Protein AF-A0A183F3X7-F1 (afdb_monomer_lite)

Foldseek 3Di:
DKDWAADDPVAHTWIFDPPPDDPDHDPVGIPDGDVAEDAEKWKWKAQLPPRHTPDTDHDNLVVNCPVVLQCLQWPFDPVCVDDPPVPDDGDTDGDPQRIKMKMKHDAWHLVRQDPSSLVSVVQQQAPCSVVRDTQWIKIWIGGGNDPHHTDIDIHHHDDDLQDKDWDWDQDPDQVAFTWIDINNRTQDDVVHPPGDAAKKKWWADRNPSDTPDIDDDNQAPDDCVVVVVVVVPRDPPTDMDMHHYDDRHDD

Sequence (251 aa):
LFRIHAETSTSPPFACLNDLRGPYCSTLNRVFDGQHIKKGVNLVSLNGTTGDVESTASFDVTASDGDLINWLRFVLCSSMGWLPHEQRSLVFRSLPSSSIIMGVSFGDVAERVSADARAALSSFGAVRIADWRGSSSYAILGQHGLQEHAHELRLKRHCALDEISMYFFTGEHKDDWPRLCVGGRMVFDKGLNGAGRGLNLASIEPKTGRVSAVAHFDTYQDESTALEEWLENVPLGDVMAVVSFDEASNM

Structure (mmCIF, N/CA/C/O backbone):
data_AF-A0A183F3X7-F1
#
_entry.id   AF-A0A183F3X7-F1
#
loop_
_atom_site.group_PDB
_atom_site.id
_atom_site.type_symbol
_atom_site.label_atom_id
_atom_site.label_alt_id
_atom_site.label_comp_id
_atom_site.label_asym_id
_atom_site.label_entity_id
_atom_site.label_seq_id
_atom_site.pdbx_PDB_ins_code
_atom_site.Cartn_x
_atom_site.Cartn_y
_atom_site.Cartn_z
_atom_site.occupancy
_atom_site.B_iso_or_equiv
_atom_site.auth_seq_id
_atom_site.auth_comp_id
_atom_site.auth_asym_id
_atom_site.auth_atom_id
_atom_site.pdbx_PDB_model_num
ATOM 1 N N . LEU A 1 1 ? -5.515 18.787 8.845 1.00 56.38 1 LEU A N 1
ATOM 2 C CA . LEU A 1 1 ? -4.715 17.853 8.004 1.00 56.38 1 LEU A CA 1
ATOM 3 C C . LEU A 1 1 ? -4.283 16.692 8.887 1.00 56.38 1 LEU A C 1
ATOM 5 O O . LEU A 1 1 ? -3.846 16.953 10.000 1.00 56.38 1 LEU A O 1
ATOM 9 N N . PHE A 1 2 ? -4.416 15.450 8.428 1.00 65.06 2 PHE A N 1
ATOM 10 C CA . PHE A 1 2 ? -4.118 14.259 9.227 1.00 65.06 2 PHE A CA 1
ATOM 11 C C . PHE A 1 2 ? -3.023 13.436 8.546 1.00 65.06 2 PHE A C 1
ATOM 13 O O . PHE A 1 2 ? -3.014 13.332 7.319 1.00 65.06 2 PHE A O 1
ATOM 20 N N . ARG A 1 3 ? -2.115 12.842 9.325 1.00 68.00 3 ARG A N 1
ATOM 21 C CA . ARG A 1 3 ? -1.145 11.854 8.829 1.00 68.00 3 ARG A CA 1
ATOM 22 C C . ARG A 1 3 ? -1.254 10.602 9.683 1.00 68.00 3 ARG A C 1
ATOM 24 O O . ARG A 1 3 ? -1.094 10.684 10.896 1.00 68.00 3 ARG A O 1
ATOM 31 N N . ILE A 1 4 ? -1.501 9.466 9.042 1.00 69.88 4 ILE A N 1
ATOM 32 C CA . ILE A 1 4 ? -1.538 8.154 9.687 1.00 69.88 4 ILE A CA 1
ATOM 33 C C . ILE A 1 4 ? -0.399 7.324 9.107 1.00 69.88 4 ILE A C 1
ATOM 35 O O . ILE A 1 4 ? -0.230 7.265 7.890 1.00 69.88 4 ILE A O 1
ATOM 39 N N . HIS A 1 5 ? 0.380 6.703 9.982 1.00 67.44 5 HIS A N 1
ATOM 40 C CA . HIS A 1 5 ? 1.477 5.810 9.640 1.00 67.44 5 HIS A CA 1
ATOM 41 C C . HIS A 1 5 ? 1.238 4.474 10.332 1.00 67.44 5 HIS A C 1
ATOM 43 O O . HIS A 1 5 ? 1.214 4.396 11.560 1.00 67.44 5 HIS A O 1
ATOM 49 N N . ALA A 1 6 ? 1.022 3.424 9.548 1.00 70.44 6 ALA A N 1
ATOM 50 C CA . ALA A 1 6 ? 0.930 2.072 10.081 1.00 70.44 6 ALA A CA 1
ATOM 51 C C . ALA A 1 6 ? 2.332 1.511 10.386 1.00 70.44 6 ALA A C 1
ATOM 53 O O . ALA A 1 6 ? 3.345 2.063 9.960 1.00 70.44 6 ALA A O 1
ATOM 54 N N . GLU A 1 7 ? 2.386 0.428 11.160 1.00 65.94 7 GLU A N 1
ATOM 55 C CA . GLU A 1 7 ? 3.640 -0.202 11.576 1.00 65.94 7 GLU A CA 1
ATOM 56 C C . GLU A 1 7 ? 4.525 -0.573 10.378 1.00 65.94 7 GLU A C 1
ATOM 58 O O . GLU A 1 7 ? 4.035 -1.076 9.361 1.00 65.94 7 GLU A O 1
ATOM 63 N N . THR A 1 8 ? 5.837 -0.390 10.551 1.00 62.41 8 THR A N 1
ATOM 64 C CA . THR A 1 8 ? 6.879 -0.935 9.672 1.00 62.41 8 THR A CA 1
ATOM 65 C C . THR A 1 8 ? 7.878 -1.764 10.484 1.00 62.41 8 THR A C 1
ATOM 67 O O . THR A 1 8 ? 7.882 -1.721 11.714 1.00 62.41 8 THR A O 1
ATOM 70 N N . SER A 1 9 ? 8.789 -2.467 9.806 1.00 53.50 9 SER A N 1
ATOM 71 C CA . SER A 1 9 ? 9.873 -3.221 10.456 1.00 53.50 9 SER A CA 1
ATOM 72 C C . SER A 1 9 ? 10.826 -2.359 11.293 1.00 53.50 9 SER A C 1
ATOM 74 O O . SER A 1 9 ? 11.529 -2.887 12.153 1.00 53.50 9 SER A O 1
ATOM 76 N N . THR A 1 10 ? 10.870 -1.047 11.055 1.00 55.78 10 THR A N 1
ATOM 77 C CA . THR A 1 10 ? 11.808 -0.120 11.705 1.00 55.78 10 THR A CA 1
ATOM 78 C C . THR A 1 10 ? 11.117 0.963 12.531 1.00 55.78 10 THR A C 1
ATOM 80 O O . THR A 1 10 ? 11.797 1.745 13.197 1.00 55.78 10 THR A O 1
ATOM 83 N N . SER A 1 11 ? 9.780 1.024 12.527 1.00 61.56 11 SER A N 1
ATOM 84 C CA . SER A 1 11 ? 9.027 2.052 13.247 1.00 61.56 11 SER A CA 1
ATOM 85 C C . SER A 1 11 ? 7.672 1.544 13.757 1.00 61.56 11 SER A C 1
ATOM 87 O O . SER A 1 11 ? 6.896 1.013 12.953 1.00 61.56 11 SER A O 1
ATOM 89 N N . PRO A 1 12 ? 7.307 1.811 15.026 1.00 65.69 12 PRO A N 1
ATOM 90 C CA . PRO A 1 12 ? 5.941 1.592 15.487 1.00 65.69 12 PRO A CA 1
ATOM 91 C C . PRO A 1 12 ? 4.966 2.508 14.726 1.00 65.69 12 PRO A C 1
ATOM 93 O O . PRO A 1 12 ? 5.385 3.534 14.170 1.00 65.69 12 PRO A O 1
ATOM 96 N N . PRO A 1 13 ? 3.668 2.168 14.693 1.00 70.88 13 PRO A N 1
ATOM 97 C CA . PRO A 1 13 ? 2.681 3.025 14.059 1.00 70.88 13 PRO A CA 1
ATOM 98 C C . PRO A 1 13 ? 2.557 4.365 14.803 1.00 70.88 13 PRO A C 1
ATOM 100 O O . PRO A 1 13 ? 2.910 4.479 15.975 1.00 70.88 13 PRO A O 1
ATOM 103 N N . PHE A 1 14 ? 2.068 5.400 14.127 1.00 71.06 14 PHE A N 1
ATOM 104 C CA . PHE A 1 14 ? 1.763 6.694 14.741 1.00 71.06 14 PHE A CA 1
ATOM 105 C C . PHE A 1 14 ? 0.687 7.429 13.944 1.00 71.06 14 PHE A C 1
ATOM 107 O O . PHE A 1 14 ? 0.492 7.173 12.755 1.00 71.06 14 PHE A O 1
ATOM 114 N N . ALA A 1 15 ? 0.017 8.389 14.572 1.00 68.12 15 ALA A N 1
ATOM 115 C CA . ALA A 1 15 ? -0.809 9.335 13.838 1.00 68.12 15 ALA A CA 1
ATOM 116 C C . ALA A 1 15 ? -0.748 10.733 14.424 1.00 68.12 15 ALA A C 1
ATOM 118 O O . ALA A 1 15 ? -0.422 10.927 15.598 1.00 68.12 15 ALA A O 1
ATOM 119 N N . CYS A 1 16 ? -1.021 11.703 13.558 1.00 69.44 16 CYS A N 1
ATOM 120 C CA . CYS A 1 16 ? -0.769 13.106 13.818 1.00 69.44 16 CYS A CA 1
ATOM 121 C C . CYS A 1 16 ? -1.905 13.975 13.314 1.00 69.44 16 CYS A C 1
ATOM 123 O O . CYS A 1 16 ? -2.432 13.768 12.214 1.00 69.44 16 CYS A O 1
ATOM 125 N N . LEU A 1 17 ? -2.231 14.977 14.124 1.00 66.38 17 LEU A N 1
ATOM 126 C CA . LEU A 1 17 ? -3.295 15.932 13.871 1.00 66.38 17 LEU A CA 1
ATOM 127 C C . LEU A 1 17 ? -2.698 17.317 13.616 1.00 66.38 17 LEU A C 1
ATOM 129 O O . LEU A 1 17 ? -1.898 17.815 14.400 1.00 66.38 17 LEU A O 1
ATOM 133 N N . ASN A 1 18 ? -3.111 17.943 12.515 1.00 63.09 18 ASN A N 1
ATOM 134 C CA . ASN A 1 18 ? -2.754 19.312 12.127 1.00 63.09 18 ASN A CA 1
ATOM 135 C C . ASN A 1 18 ? -1.249 19.583 11.996 1.00 63.09 18 ASN A C 1
ATOM 137 O O . ASN A 1 18 ? -0.799 20.724 12.111 1.00 63.09 18 ASN A O 1
ATOM 141 N N . ASP A 1 19 ? -0.475 18.548 11.671 1.00 60.97 19 ASP A N 1
ATOM 142 C CA . ASP A 1 19 ? 0.958 18.691 11.469 1.00 60.97 19 ASP A CA 1
ATOM 143 C C . ASP A 1 19 ? 1.290 19.100 10.027 1.00 60.97 19 ASP A C 1
ATOM 145 O O . ASP A 1 19 ? 1.390 18.273 9.120 1.00 60.97 19 ASP A O 1
ATOM 149 N N . LEU A 1 20 ? 1.406 20.412 9.811 1.00 46.78 20 LEU A N 1
ATOM 150 C CA . LEU A 1 20 ? 1.731 21.026 8.517 1.00 46.78 20 LEU A CA 1
ATOM 151 C C . LEU A 1 20 ? 3.240 21.262 8.316 1.00 46.78 20 LEU A C 1
ATOM 153 O O . LEU A 1 20 ? 3.638 21.822 7.295 1.00 46.78 20 LEU A O 1
ATOM 157 N N . ARG A 1 21 ? 4.104 20.871 9.267 1.00 36.88 21 ARG A N 1
ATOM 158 C CA . ARG A 1 21 ? 5.544 21.178 9.219 1.00 36.88 21 ARG A CA 1
ATOM 159 C C . ARG A 1 21 ? 6.390 19.960 8.824 1.00 36.88 21 ARG A C 1
ATOM 161 O O . ARG A 1 21 ? 6.948 19.272 9.664 1.00 36.88 21 ARG A O 1
ATOM 168 N N . GLY A 1 22 ? 6.565 19.769 7.514 1.00 44.06 22 GLY A N 1
ATOM 169 C CA . GLY A 1 22 ? 7.600 18.897 6.939 1.00 44.06 22 GLY A CA 1
ATOM 170 C C . GLY A 1 22 ? 7.247 17.399 6.803 1.00 44.06 22 GLY A C 1
ATOM 171 O O . GLY A 1 22 ? 6.125 16.961 7.083 1.00 44.06 22 GLY A O 1
ATOM 172 N N . PRO A 1 23 ? 8.196 16.571 6.323 1.00 46.12 23 PRO A N 1
ATOM 173 C CA . PRO A 1 23 ? 7.974 15.140 6.078 1.00 46.12 23 PRO A CA 1
ATOM 174 C C . PRO A 1 23 ? 7.900 14.296 7.362 1.00 46.12 23 PRO A C 1
ATOM 176 O O . PRO A 1 23 ? 7.537 13.126 7.302 1.00 46.12 23 PRO A O 1
ATOM 179 N N . TYR A 1 24 ? 8.168 14.884 8.532 1.00 49.69 24 TYR A N 1
ATOM 180 C CA . TYR A 1 24 ? 8.197 14.191 9.820 1.00 49.69 24 TYR A CA 1
ATOM 181 C C . TYR A 1 24 ? 7.096 14.699 10.734 1.00 49.69 24 TYR A C 1
ATOM 183 O O . TYR A 1 24 ? 6.846 15.897 10.785 1.00 49.69 24 TYR A O 1
ATOM 191 N N . CYS A 1 25 ? 6.446 13.782 11.448 1.00 47.38 25 CYS A N 1
ATOM 192 C CA . CYS A 1 25 ? 5.493 14.184 12.465 1.00 47.38 25 CYS A CA 1
ATOM 193 C C . CYS A 1 25 ? 6.212 14.628 13.746 1.00 47.38 25 CYS A C 1
ATOM 195 O O . CYS A 1 25 ? 6.923 13.822 14.364 1.00 47.38 25 CYS A O 1
ATOM 197 N N . SER A 1 26 ? 6.006 15.884 14.142 1.00 53.56 26 SER A N 1
ATOM 198 C CA . SER A 1 26 ? 6.480 16.445 15.404 1.00 53.56 26 SER A CA 1
ATOM 199 C C . SER A 1 26 ? 5.888 15.670 16.572 1.00 53.56 26 SER A C 1
ATOM 201 O O . SER A 1 26 ? 4.680 15.454 16.636 1.00 53.56 26 SER A O 1
ATOM 203 N N . THR A 1 27 ? 6.725 15.287 17.535 1.00 57.03 27 THR A N 1
ATOM 204 C CA . THR A 1 27 ? 6.305 14.577 18.753 1.00 57.03 27 THR A CA 1
ATOM 205 C C . THR A 1 27 ? 5.227 15.340 19.532 1.00 57.03 27 THR A C 1
ATOM 207 O O . THR A 1 27 ? 4.407 14.722 20.194 1.00 57.03 27 THR A O 1
ATOM 210 N N . LEU A 1 28 ? 5.173 16.671 19.392 1.00 54.16 28 LEU A N 1
ATOM 211 C CA . LEU A 1 28 ? 4.159 17.535 20.012 1.00 54.16 28 LEU A CA 1
ATOM 212 C C . LEU A 1 28 ? 2.756 17.396 19.395 1.00 54.16 28 LEU A C 1
ATOM 214 O O . LEU A 1 28 ? 1.780 17.746 20.047 1.00 54.16 28 LEU A O 1
ATOM 218 N N . ASN A 1 29 ? 2.655 16.898 18.159 1.00 55.75 29 ASN A N 1
ATOM 219 C CA . ASN A 1 29 ? 1.398 16.746 17.415 1.00 55.75 29 ASN A CA 1
ATOM 220 C C . ASN A 1 29 ? 0.996 15.270 17.242 1.00 55.75 29 ASN A C 1
ATOM 222 O O . ASN A 1 29 ? 0.086 14.957 16.466 1.00 55.75 29 ASN A O 1
ATOM 226 N N . ARG A 1 30 ? 1.696 14.354 17.926 1.00 66.56 30 ARG A N 1
ATOM 227 C CA . ARG A 1 30 ? 1.379 12.926 17.908 1.00 66.56 30 ARG A CA 1
ATOM 228 C C . ARG A 1 30 ? 0.186 12.650 18.800 1.00 66.56 30 ARG A C 1
ATOM 230 O O . ARG A 1 30 ? 0.147 13.033 19.962 1.00 66.56 30 ARG A O 1
ATOM 237 N N . VAL A 1 31 ? -0.766 11.933 18.230 1.00 67.50 31 VAL A N 1
ATOM 238 C CA . VAL A 1 31 ? -1.987 11.504 18.906 1.00 67.50 31 VAL A CA 1
ATOM 239 C C . VAL A 1 31 ? -1.788 10.135 19.570 1.00 67.50 31 VAL A C 1
ATOM 241 O O . VAL A 1 31 ? -2.413 9.827 20.581 1.00 67.50 31 VAL A O 1
ATOM 244 N N . PHE A 1 32 ? -0.857 9.343 19.030 1.00 71.06 32 PHE A N 1
ATOM 245 C CA . PHE A 1 32 ? -0.279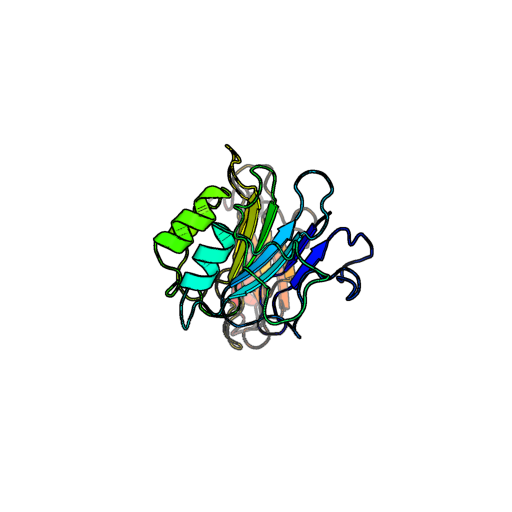 8.149 19.646 1.00 71.06 32 PHE A CA 1
ATOM 246 C C . PHE A 1 32 ? 1.157 7.941 19.139 1.00 71.06 32 PHE A C 1
ATOM 248 O O . PHE A 1 32 ? 1.451 8.184 17.962 1.00 71.06 32 PHE A O 1
ATOM 255 N N . ASP A 1 33 ? 2.057 7.512 20.032 1.00 57.97 33 ASP A N 1
ATOM 256 C CA . ASP A 1 33 ? 3.462 7.224 19.729 1.00 57.97 33 ASP A CA 1
ATOM 257 C C . ASP A 1 33 ? 4.014 6.024 20.524 1.00 57.97 33 ASP A C 1
ATOM 259 O O . ASP A 1 33 ? 3.351 5.475 21.408 1.00 57.97 33 ASP A O 1
ATOM 263 N N . GLY A 1 34 ? 5.227 5.590 20.166 1.00 54.16 34 GLY A N 1
ATOM 264 C CA . GLY A 1 34 ? 5.852 4.342 20.613 1.00 54.16 34 GLY A CA 1
ATOM 265 C C . GLY A 1 34 ? 6.025 4.141 22.125 1.00 54.16 34 GLY A C 1
ATOM 266 O O . GLY A 1 34 ? 6.423 3.045 22.507 1.00 54.16 34 GLY A O 1
ATOM 267 N N . GLN A 1 35 ? 5.726 5.122 22.988 1.00 55.22 35 GLN A N 1
ATOM 268 C CA . GLN A 1 35 ? 5.709 4.915 24.446 1.00 55.22 35 GLN A CA 1
ATOM 269 C C . GLN A 1 35 ? 4.340 4.473 24.999 1.00 55.22 35 GLN A C 1
ATOM 271 O O . GLN A 1 35 ? 4.277 3.938 26.106 1.00 55.22 35 GLN A O 1
ATOM 276 N N . HIS A 1 36 ? 3.252 4.627 24.233 1.00 65.56 36 HIS A N 1
ATOM 277 C CA . HIS A 1 36 ? 1.877 4.331 24.679 1.00 65.56 36 HIS A CA 1
ATOM 278 C C . HIS A 1 36 ? 1.088 3.401 23.738 1.00 65.56 36 HIS A C 1
ATOM 280 O O . HIS A 1 36 ? -0.108 3.161 23.932 1.00 65.56 36 HIS A O 1
ATOM 286 N N . ILE A 1 37 ? 1.760 2.838 22.735 1.00 74.25 37 ILE A N 1
ATOM 287 C CA . ILE A 1 37 ? 1.190 1.872 21.792 1.00 74.25 37 ILE A CA 1
ATOM 288 C C . ILE A 1 37 ? 1.362 0.447 22.314 1.00 74.25 37 ILE A C 1
ATOM 290 O O . ILE A 1 37 ? 2.418 0.072 22.825 1.00 74.25 37 ILE A O 1
ATOM 294 N N . LYS A 1 38 ? 0.313 -0.364 22.164 1.00 79.06 38 LYS A N 1
ATOM 295 C CA . LYS A 1 38 ? 0.326 -1.798 22.485 1.00 79.06 38 LYS A CA 1
ATOM 296 C C . LYS A 1 38 ? 0.161 -2.618 21.213 1.00 79.06 38 LYS A C 1
ATOM 298 O O . LYS A 1 38 ? -0.418 -2.138 20.235 1.00 79.06 38 LYS A O 1
ATOM 303 N N . LYS A 1 39 ? 0.662 -3.861 21.232 1.00 80.75 39 LYS A N 1
ATOM 304 C CA . LYS A 1 39 ? 0.291 -4.857 20.215 1.00 80.75 39 LYS A CA 1
ATOM 305 C C . LYS A 1 39 ? -1.233 -4.947 20.178 1.00 80.75 39 LYS A C 1
ATOM 307 O O . LYS A 1 39 ? -1.855 -4.902 21.233 1.00 80.75 39 LYS A O 1
ATOM 312 N N . GLY A 1 40 ? -1.812 -5.031 18.989 1.00 87.38 40 GLY A N 1
ATOM 313 C CA . GLY A 1 40 ? -3.249 -4.998 18.773 1.00 87.38 40 GLY A CA 1
ATOM 314 C C . GLY A 1 40 ? -3.723 -3.749 18.028 1.00 87.38 40 GLY A C 1
ATOM 315 O O . GLY A 1 40 ? -3.105 -3.330 17.050 1.00 87.38 40 GLY A O 1
ATOM 316 N N . VAL A 1 41 ? -4.847 -3.173 18.451 1.00 89.38 41 VAL A N 1
ATOM 317 C CA . VAL A 1 41 ? -5.497 -2.029 17.790 1.00 89.38 41 VAL A CA 1
ATOM 318 C C . VAL A 1 41 ? -5.308 -0.778 18.638 1.00 89.38 41 VAL A C 1
ATOM 320 O O . VAL A 1 41 ? -5.637 -0.774 19.819 1.00 89.38 41 VAL A O 1
ATOM 323 N N . ASN A 1 42 ? -4.802 0.296 18.040 1.00 88.94 42 ASN A N 1
ATOM 324 C CA . ASN A 1 42 ? -4.572 1.573 18.714 1.00 88.94 42 ASN A CA 1
ATOM 325 C C . ASN A 1 42 ? -5.456 2.627 18.047 1.00 88.94 42 ASN A C 1
ATOM 327 O O . ASN A 1 42 ? -5.424 2.752 16.823 1.00 88.94 42 ASN A O 1
ATOM 331 N N . LEU A 1 43 ? -6.270 3.333 18.830 1.00 87.69 43 LEU A N 1
ATOM 332 C CA . LEU A 1 43 ? -7.332 4.219 18.356 1.00 87.69 43 LEU A CA 1
ATOM 333 C C . LEU A 1 43 ? -7.300 5.570 19.070 1.00 87.69 43 LEU A C 1
ATOM 335 O O . LEU A 1 43 ? -6.985 5.666 20.256 1.00 87.69 43 LEU A O 1
ATOM 339 N N . VAL A 1 44 ? -7.716 6.601 18.347 1.00 86.00 44 VAL A N 1
ATOM 340 C CA . VAL A 1 44 ? -8.126 7.895 18.888 1.00 86.00 44 VAL A CA 1
ATOM 341 C C . VAL A 1 44 ? -9.537 8.220 18.410 1.00 86.00 44 VAL A C 1
ATOM 343 O O . VAL A 1 44 ? -9.872 7.966 17.251 1.00 86.00 44 VAL A O 1
ATOM 346 N N . SER A 1 45 ? -10.352 8.799 19.289 1.00 84.44 45 SER A N 1
ATOM 347 C CA . SER A 1 45 ? -11.586 9.491 18.928 1.00 84.44 45 SER A CA 1
ATOM 348 C C . SER A 1 45 ? -11.371 11.005 18.914 1.00 84.44 45 SER A C 1
ATOM 350 O O . SER A 1 45 ? -10.781 11.573 19.837 1.00 84.44 45 SER A O 1
ATOM 352 N N . LEU A 1 46 ? -11.873 11.664 17.875 1.00 81.56 46 LEU A N 1
ATOM 353 C CA . LEU A 1 46 ? -11.877 13.113 17.728 1.00 81.56 46 LEU A CA 1
ATOM 354 C C . LEU A 1 46 ? -13.313 13.630 17.703 1.00 81.56 46 LEU A C 1
ATOM 356 O O . LEU A 1 46 ? -14.212 12.991 17.142 1.00 81.56 46 LEU A O 1
ATOM 360 N N . ASN A 1 47 ? -13.502 14.835 18.226 1.00 82.06 47 ASN A N 1
ATOM 361 C CA . ASN A 1 47 ? -14.740 15.567 18.055 1.00 82.06 47 ASN A CA 1
ATOM 362 C C . ASN A 1 47 ? -14.953 15.879 16.567 1.00 82.06 47 ASN A C 1
ATOM 364 O O . ASN A 1 47 ? -14.099 16.495 15.931 1.00 82.06 47 ASN A O 1
ATOM 368 N N . GLY A 1 48 ? -16.101 15.494 16.010 1.00 75.44 48 GLY A N 1
ATOM 369 C CA . GLY A 1 48 ? -16.388 15.681 14.583 1.00 75.44 48 GLY A CA 1
ATOM 370 C C . GLY A 1 48 ? -16.471 17.127 14.107 1.00 75.44 48 GLY A C 1
ATOM 371 O O . GLY A 1 48 ? -16.348 17.383 12.913 1.00 75.44 48 GLY A O 1
ATOM 372 N N . THR A 1 49 ? -16.699 18.068 15.024 1.00 78.38 49 THR A N 1
ATOM 373 C CA . THR A 1 49 ? -16.881 19.484 14.695 1.00 78.38 49 THR A CA 1
ATOM 374 C C . THR A 1 49 ? -15.591 20.268 14.896 1.00 78.38 49 THR A C 1
ATOM 376 O O . THR A 1 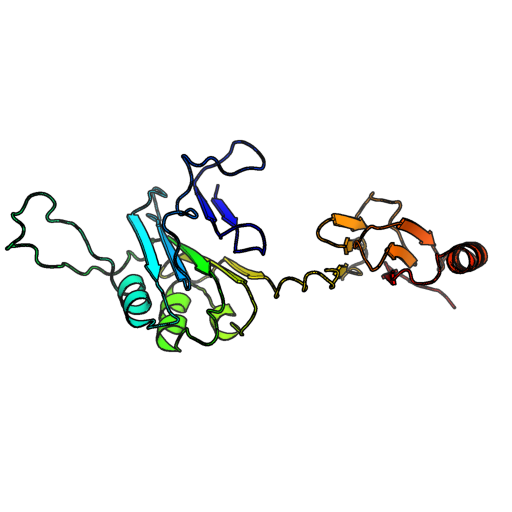49 ? -15.225 21.069 14.040 1.00 78.38 49 THR A O 1
ATOM 379 N N . THR A 1 50 ? -14.903 20.061 16.023 1.00 79.25 50 THR A N 1
ATOM 380 C CA . THR A 1 50 ? -13.690 20.826 16.363 1.00 79.25 50 THR A CA 1
ATOM 381 C C . THR A 1 50 ? -12.403 20.127 15.935 1.00 79.25 50 THR A C 1
ATOM 383 O O . THR A 1 50 ? -11.386 20.784 15.721 1.00 79.25 50 THR A O 1
ATOM 386 N N . GLY A 1 51 ? -12.437 18.800 15.783 1.00 72.19 51 GLY A N 1
ATOM 387 C CA . GLY A 1 51 ? -11.255 17.970 15.569 1.00 72.19 51 GLY A CA 1
ATOM 388 C C . GLY A 1 51 ? -10.440 17.714 16.839 1.00 72.19 51 GLY A C 1
ATOM 389 O O . GLY A 1 51 ? -9.379 17.102 16.740 1.00 72.19 51 GLY A O 1
ATOM 390 N N . ASP A 1 52 ? -10.904 18.160 18.011 1.00 74.69 52 ASP A N 1
ATOM 391 C CA . ASP A 1 52 ? -10.196 17.962 19.279 1.00 74.69 52 ASP A CA 1
ATOM 392 C C . ASP A 1 52 ? -10.144 16.483 19.667 1.00 74.69 52 ASP A C 1
ATOM 394 O O . ASP A 1 52 ? -11.103 15.740 19.456 1.00 74.69 52 ASP A O 1
ATOM 398 N N . VAL A 1 53 ? -9.033 16.059 20.273 1.00 75.81 53 VAL A N 1
ATOM 399 C CA . VAL A 1 53 ? -8.882 14.697 20.802 1.00 75.81 53 VAL A CA 1
ATOM 400 C C . VAL A 1 53 ? -9.815 14.507 21.996 1.00 75.81 53 VAL A C 1
ATOM 402 O O . VAL A 1 53 ? -9.654 15.158 23.026 1.00 75.81 53 VAL A O 1
ATOM 405 N N . GLU A 1 54 ? -10.772 13.589 21.869 1.00 76.19 54 GLU A N 1
ATOM 406 C CA . GLU A 1 54 ? -11.711 13.240 22.940 1.00 76.19 54 GLU A CA 1
ATOM 407 C C . GLU A 1 54 ? -11.184 12.074 23.783 1.00 76.19 54 GLU A C 1
ATOM 409 O O . GLU A 1 54 ? -11.313 12.086 25.008 1.00 76.19 54 GLU A O 1
ATOM 414 N N . SER A 1 55 ? -10.572 11.066 23.150 1.00 77.12 55 SER A N 1
ATOM 415 C CA . SER A 1 55 ? -9.952 9.944 23.861 1.00 77.12 55 SER A CA 1
ATOM 416 C C . SER A 1 55 ? -8.932 9.192 23.004 1.00 77.12 55 SER A C 1
ATOM 418 O O . SER A 1 55 ? -9.074 9.123 21.787 1.00 77.12 55 SER A O 1
ATOM 420 N N . THR A 1 56 ? -7.933 8.586 23.648 1.00 80.81 56 THR A N 1
ATOM 421 C CA . THR A 1 56 ? -6.939 7.697 23.021 1.00 80.81 56 THR A CA 1
ATOM 422 C C . THR A 1 56 ? -6.897 6.384 23.792 1.00 80.81 56 THR A C 1
ATOM 424 O O . THR A 1 56 ? -6.894 6.395 25.025 1.00 80.81 56 THR A O 1
ATOM 427 N N . ALA A 1 57 ? -6.851 5.253 23.091 1.00 85.00 57 ALA A N 1
ATOM 428 C CA . ALA A 1 57 ? -6.797 3.936 23.711 1.00 85.00 57 ALA A CA 1
ATOM 429 C C . ALA A 1 57 ? -6.040 2.909 22.856 1.00 85.00 57 ALA A C 1
ATOM 431 O O . ALA A 1 57 ? -6.046 2.957 21.627 1.00 85.00 57 ALA A O 1
ATOM 432 N N . SER A 1 58 ? -5.415 1.948 23.538 1.00 86.81 58 SER A N 1
ATOM 433 C CA . SER A 1 58 ? -4.620 0.875 22.936 1.00 86.81 58 SER A CA 1
ATOM 434 C C . SER A 1 58 ? -5.121 -0.469 23.459 1.00 86.81 58 SER A C 1
ATOM 436 O O . SER A 1 58 ? -5.081 -0.716 24.670 1.00 86.81 58 SER A O 1
ATOM 438 N N . PHE A 1 59 ? -5.573 -1.335 22.556 1.00 88.81 59 PHE A N 1
ATOM 439 C CA . PHE A 1 59 ? -6.247 -2.595 22.859 1.00 88.81 59 PHE A CA 1
ATOM 440 C C . PHE A 1 59 ? -5.410 -3.778 22.403 1.00 88.81 59 PHE A C 1
ATOM 442 O O . PHE A 1 59 ? -5.191 -3.959 21.204 1.00 88.81 59 PHE A O 1
ATOM 449 N N . ASP A 1 60 ? -5.002 -4.619 23.352 1.00 87.88 60 ASP A N 1
ATOM 450 C CA . ASP A 1 60 ? -4.368 -5.894 23.035 1.00 87.88 60 ASP A CA 1
ATOM 451 C C . ASP A 1 60 ? -5.415 -6.946 22.671 1.00 87.88 60 ASP A C 1
ATOM 453 O O . ASP A 1 60 ? -5.812 -7.795 23.470 1.00 87.88 60 ASP A O 1
ATOM 457 N N . VAL A 1 61 ? -5.844 -6.884 21.413 1.00 86.75 61 VAL A N 1
ATOM 458 C CA . VAL A 1 61 ? -6.815 -7.823 20.847 1.00 86.75 61 VAL A CA 1
ATOM 459 C C . VAL A 1 61 ? -6.279 -9.251 20.761 1.00 86.75 61 VAL A C 1
ATOM 461 O O . VAL A 1 61 ? -7.061 -10.165 20.536 1.00 86.75 61 VAL A O 1
ATOM 464 N N . THR A 1 62 ? -4.975 -9.488 20.966 1.00 76.69 62 THR A N 1
ATOM 465 C CA . THR A 1 62 ? -4.446 -10.860 21.013 1.00 76.69 62 THR A CA 1
ATOM 466 C C . THR A 1 62 ? -4.887 -11.602 22.273 1.00 76.69 62 THR A C 1
ATOM 468 O O . THR A 1 62 ? -5.015 -12.829 22.226 1.00 76.69 62 THR A O 1
ATOM 471 N N . ALA A 1 63 ? -5.160 -10.865 23.357 1.00 80.88 63 ALA A N 1
ATOM 472 C CA . ALA A 1 63 ? -5.721 -11.386 24.597 1.00 80.88 63 ALA A CA 1
ATOM 473 C C . ALA A 1 63 ? -7.258 -11.396 24.571 1.00 80.88 63 ALA A C 1
ATOM 475 O O . ALA A 1 63 ? -7.867 -12.420 24.874 1.00 80.88 63 ALA A O 1
ATOM 476 N N . SER A 1 64 ? -7.882 -10.265 24.220 1.00 83.94 64 SER A N 1
ATOM 477 C CA . SER A 1 64 ? -9.338 -10.108 24.091 1.00 83.94 64 SER A CA 1
ATOM 478 C C . SER A 1 64 ? -9.673 -8.820 23.339 1.00 83.94 64 SER A C 1
ATOM 480 O O . SER A 1 64 ? -9.020 -7.797 23.538 1.00 83.94 64 SER A O 1
ATOM 482 N N . ASP A 1 65 ? -10.720 -8.832 22.516 1.00 86.81 65 ASP A N 1
ATOM 483 C CA . ASP A 1 65 ? -11.247 -7.639 21.847 1.00 86.81 65 ASP A CA 1
ATOM 484 C C . ASP A 1 65 ? -12.483 -7.041 22.542 1.00 86.81 65 ASP A C 1
ATOM 486 O O . ASP A 1 65 ? -13.037 -6.048 22.070 1.00 86.81 65 ASP A O 1
ATOM 490 N N . GLY A 1 66 ? -12.886 -7.577 23.700 1.00 86.25 66 GLY A N 1
ATOM 491 C CA . GLY A 1 66 ? -14.026 -7.070 24.469 1.00 86.25 66 GLY A CA 1
ATOM 492 C C . GLY A 1 66 ? -13.873 -5.600 24.872 1.00 86.25 66 GLY A C 1
ATOM 493 O O . GLY A 1 66 ? -14.811 -4.820 24.727 1.00 86.25 66 GLY A O 1
ATOM 494 N N . ASP A 1 67 ? -12.677 -5.192 25.301 1.00 86.00 67 ASP A N 1
ATOM 495 C CA . ASP A 1 67 ? -12.397 -3.796 25.666 1.00 86.00 67 ASP A CA 1
ATOM 496 C C . ASP A 1 67 ? -12.443 -2.861 24.451 1.00 86.00 67 ASP A C 1
ATOM 498 O O . ASP A 1 67 ? -12.923 -1.733 24.561 1.00 86.00 67 ASP A O 1
ATOM 502 N N . LEU A 1 68 ? -12.012 -3.347 23.281 1.00 88.44 68 LEU A N 1
ATOM 503 C CA . LEU A 1 68 ? -12.119 -2.622 22.014 1.00 88.44 68 LEU A CA 1
ATOM 504 C C . LEU A 1 68 ? -13.590 -2.428 21.627 1.00 88.44 68 LEU A C 1
ATOM 506 O O . LEU A 1 68 ? -14.005 -1.314 21.312 1.00 88.44 68 LEU A O 1
ATOM 510 N N . ILE A 1 69 ? -14.385 -3.501 21.672 1.00 87.81 69 ILE A N 1
ATOM 511 C CA . ILE A 1 69 ? -15.824 -3.462 21.375 1.00 87.81 69 ILE A CA 1
ATOM 512 C C . ILE A 1 69 ? -16.526 -2.487 22.314 1.00 87.81 69 ILE A C 1
ATOM 514 O O . ILE A 1 69 ? -17.307 -1.645 21.865 1.00 87.81 69 ILE A O 1
ATOM 518 N N . ASN A 1 70 ? -16.235 -2.592 23.611 1.00 83.88 70 ASN A N 1
ATOM 519 C CA . ASN A 1 70 ? -16.810 -1.720 24.619 1.00 83.88 70 ASN A CA 1
ATOM 520 C C . ASN A 1 70 ? -16.435 -0.272 24.352 1.00 83.88 70 ASN A C 1
ATOM 522 O O . ASN A 1 70 ? -17.335 0.549 24.357 1.00 83.88 70 ASN A O 1
ATOM 526 N N . TRP A 1 71 ? -15.176 0.035 24.036 1.00 85.69 71 TRP A N 1
ATOM 527 C CA . TRP A 1 71 ? -14.748 1.403 23.739 1.00 85.69 71 TRP A CA 1
ATOM 528 C C . TRP A 1 71 ? -15.413 1.989 22.485 1.00 85.69 71 TRP A C 1
ATOM 530 O O . TRP A 1 71 ? -15.851 3.137 22.495 1.00 85.69 71 TRP A O 1
ATOM 540 N N . LEU A 1 72 ? -15.547 1.195 21.416 1.00 83.75 72 LEU A N 1
ATOM 541 C CA . LEU A 1 72 ? -16.195 1.622 20.167 1.00 83.75 72 LEU A CA 1
ATOM 542 C C . LEU A 1 72 ? -17.695 1.874 20.342 1.00 83.75 72 LEU A C 1
ATOM 544 O O . LEU A 1 72 ? -18.251 2.784 19.729 1.00 83.75 72 LEU A O 1
ATOM 548 N N . ARG A 1 73 ? -18.355 1.064 21.174 1.00 81.06 73 ARG A N 1
ATOM 549 C CA . ARG A 1 73 ? -19.783 1.211 21.487 1.00 81.06 73 ARG A CA 1
ATOM 550 C C . ARG A 1 73 ? -20.022 2.255 22.583 1.00 81.06 73 ARG A C 1
ATOM 552 O O . ARG A 1 73 ? -21.068 2.901 22.586 1.00 81.06 73 ARG A O 1
ATOM 559 N N . PHE A 1 74 ? -19.061 2.428 23.489 1.00 67.69 74 PHE A N 1
ATOM 560 C CA . PHE A 1 74 ? -19.149 3.228 24.706 1.00 67.69 74 PHE A CA 1
ATOM 561 C C . PHE A 1 74 ? -17.785 3.809 25.124 1.00 67.69 74 PHE A C 1
ATOM 563 O O . PHE A 1 74 ? -16.880 3.095 25.546 1.00 67.69 74 PHE A O 1
ATOM 570 N N . VAL A 1 75 ? -17.660 5.132 25.150 1.00 57.41 75 VAL A N 1
ATOM 571 C CA . VAL A 1 75 ? -16.513 5.821 25.752 1.00 57.41 75 VAL A CA 1
ATOM 572 C C . VAL A 1 75 ? -16.772 6.068 27.235 1.00 57.41 75 VAL A C 1
ATOM 574 O O . VAL A 1 75 ? -17.876 6.436 27.653 1.00 57.41 75 VAL A O 1
ATOM 577 N N . LEU A 1 76 ? -15.730 5.879 28.046 1.00 51.91 76 LEU A N 1
ATOM 578 C CA . LEU A 1 76 ? -15.726 6.289 29.445 1.00 51.91 76 LEU A CA 1
ATOM 579 C C . LEU A 1 76 ? -15.698 7.816 29.524 1.00 51.91 76 LEU A C 1
ATOM 581 O O . LEU A 1 76 ? -14.689 8.452 29.224 1.00 51.91 76 LEU A O 1
ATOM 585 N N . CYS A 1 77 ? -16.800 8.414 29.967 1.00 47.91 77 CYS A N 1
ATOM 586 C CA . CYS A 1 77 ? -16.822 9.832 30.288 1.00 47.91 77 CYS A CA 1
ATOM 587 C C . CYS A 1 77 ? -16.203 10.033 31.676 1.00 47.91 77 CYS A C 1
ATOM 589 O O . CYS A 1 77 ? -16.791 9.652 32.687 1.00 47.91 77 CYS A O 1
ATOM 591 N N . SER A 1 78 ? -15.063 10.720 31.757 1.00 47.19 78 SER A N 1
ATOM 592 C CA . SER A 1 78 ? -14.474 11.172 33.030 1.00 47.19 78 SER A CA 1
ATOM 593 C C . SER A 1 78 ? -15.251 12.333 33.676 1.00 47.19 78 SER A C 1
ATOM 595 O O . SER A 1 78 ? -14.658 13.152 34.375 1.00 47.19 78 SER A O 1
ATOM 597 N N . SER A 1 79 ? -16.570 12.448 33.468 1.00 44.53 79 SER A N 1
ATOM 598 C CA . SER A 1 79 ? -17.393 13.617 33.839 1.00 44.53 79 SER A CA 1
ATOM 599 C C . SER A 1 79 ? -17.575 13.839 35.351 1.00 44.53 79 SER A C 1
ATOM 601 O O . SER A 1 79 ? -18.497 14.529 35.771 1.00 44.53 79 SER A O 1
ATOM 603 N N . MET A 1 80 ? -16.695 13.289 36.185 1.00 45.25 80 MET A N 1
ATOM 604 C CA . MET A 1 80 ? -16.618 13.522 37.626 1.00 45.25 80 MET A CA 1
ATOM 605 C C . MET A 1 80 ? -15.160 13.751 38.060 1.00 45.25 80 MET A C 1
ATOM 607 O O . MET A 1 80 ? -14.654 13.126 38.990 1.00 45.25 80 MET A O 1
ATOM 611 N N . GLY A 1 81 ? -14.467 14.667 37.378 1.00 39.56 81 GLY A N 1
ATOM 612 C CA . GLY A 1 81 ? -13.064 15.034 37.629 1.00 39.56 81 GLY A CA 1
ATOM 613 C C . GLY A 1 81 ? -12.741 15.664 38.997 1.00 39.56 81 GLY A C 1
ATOM 614 O O . GLY A 1 81 ? -11.624 16.132 39.169 1.00 39.56 81 GLY A O 1
ATOM 615 N N . TRP A 1 82 ? -13.667 15.670 39.966 1.00 41.81 82 TRP A N 1
ATOM 616 C CA . TRP A 1 82 ? -13.474 16.284 41.292 1.00 41.81 82 TRP A CA 1
ATOM 617 C C . TRP A 1 82 ? -14.003 15.451 42.477 1.00 41.81 82 TRP A C 1
ATOM 619 O O . TRP A 1 82 ? -14.010 15.943 43.603 1.00 41.81 82 TRP A O 1
ATOM 629 N N . LEU A 1 83 ? -14.442 14.202 42.266 1.00 41.91 83 LEU A N 1
ATOM 630 C CA . LEU A 1 83 ? -14.957 13.356 43.354 1.00 41.91 83 LEU A CA 1
ATOM 631 C C . LEU A 1 83 ? -13.875 12.420 43.936 1.00 41.91 83 LEU A C 1
ATOM 633 O O . LEU A 1 83 ? -13.072 11.877 43.169 1.00 41.91 83 LEU A O 1
ATOM 637 N N . PRO A 1 84 ? -13.849 12.207 45.271 1.00 44.53 84 PRO A N 1
ATOM 638 C CA . PRO A 1 84 ? -12.952 11.256 45.928 1.00 44.53 84 PRO A CA 1
ATOM 639 C C . PRO A 1 84 ? -13.055 9.845 45.332 1.00 44.53 84 PRO A C 1
ATOM 641 O O . PRO A 1 84 ? -14.120 9.423 44.880 1.00 44.53 84 PRO A O 1
ATOM 644 N N . HIS A 1 85 ? -11.939 9.110 45.360 1.00 48.31 85 HIS A N 1
ATOM 645 C CA . HIS A 1 85 ? -11.723 7.828 44.671 1.00 48.31 85 HIS A CA 1
ATOM 646 C C . HIS A 1 85 ? -12.819 6.766 44.908 1.00 48.31 85 HIS A C 1
ATOM 648 O O . HIS A 1 85 ? -13.083 5.961 44.021 1.00 48.31 85 HIS A O 1
ATOM 654 N N . GLU A 1 86 ? -13.500 6.792 46.056 1.00 46.34 86 GLU A N 1
ATOM 655 C CA . GLU A 1 86 ? -14.555 5.830 46.413 1.00 46.34 86 GLU A CA 1
ATOM 656 C C . GLU A 1 86 ? -15.943 6.127 45.805 1.00 46.34 86 GLU A C 1
ATOM 658 O O . GLU A 1 86 ? -16.837 5.294 45.922 1.00 46.34 86 GLU A O 1
ATOM 663 N N . GLN A 1 87 ? -16.148 7.263 45.118 1.00 49.38 87 GLN A N 1
ATOM 664 C CA . GLN A 1 87 ? -17.440 7.628 44.496 1.00 49.38 87 GLN A CA 1
ATOM 665 C C . GLN A 1 87 ? -17.405 7.777 42.964 1.00 49.38 87 GLN A C 1
ATOM 667 O O . GLN A 1 87 ? -18.309 8.361 42.363 1.00 49.38 87 GLN A O 1
ATOM 672 N N . ARG A 1 88 ? -16.386 7.236 42.288 1.00 54.19 88 ARG A N 1
ATOM 673 C CA . ARG A 1 88 ? -16.351 7.209 40.817 1.00 54.19 88 ARG A CA 1
ATOM 674 C C . ARG A 1 88 ? -17.301 6.136 40.273 1.00 54.19 88 ARG A C 1
ATOM 676 O O . ARG A 1 88 ? -16.931 4.972 40.176 1.00 54.19 88 ARG A O 1
ATOM 683 N N . SER A 1 89 ? -18.509 6.528 39.872 1.00 48.28 89 SER A N 1
ATOM 684 C CA . SER A 1 89 ? -19.330 5.710 38.968 1.00 48.28 89 SER A CA 1
ATOM 685 C C . SER A 1 89 ? -18.843 5.901 37.530 1.00 48.28 89 SER A C 1
ATOM 687 O O . SER A 1 89 ? -18.772 7.031 37.047 1.00 48.28 89 SER A O 1
ATOM 689 N N . LEU A 1 90 ? -18.487 4.810 36.846 1.00 52.88 90 LEU A N 1
ATOM 690 C CA . LEU A 1 90 ? -18.141 4.840 35.424 1.00 52.88 90 LEU A CA 1
ATOM 691 C C . LEU A 1 90 ? -19.411 5.142 34.622 1.00 52.88 90 LEU A C 1
ATOM 693 O O . LEU A 1 90 ? -20.332 4.327 34.577 1.00 52.88 90 LEU A O 1
ATOM 697 N N . VAL A 1 91 ? -19.471 6.319 34.000 1.00 53.06 91 VAL A N 1
ATOM 698 C CA . VAL A 1 91 ? -20.550 6.658 33.070 1.00 53.06 91 VAL A CA 1
ATOM 699 C C . VAL A 1 91 ? -20.085 6.320 31.661 1.00 53.06 91 VAL A C 1
ATOM 701 O O . VAL A 1 91 ? -19.191 6.964 31.110 1.00 53.06 91 VAL A O 1
ATOM 704 N N . PHE A 1 92 ? -20.715 5.306 31.084 1.00 52.81 92 PHE A N 1
ATOM 705 C CA . PHE A 1 92 ? -20.547 4.932 29.688 1.00 52.81 92 PHE A CA 1
ATOM 706 C C . PHE A 1 92 ? -21.461 5.803 28.822 1.00 52.81 92 PHE A C 1
ATOM 708 O O . PHE A 1 92 ? -22.665 5.889 29.074 1.00 52.81 92 PHE A O 1
ATOM 715 N N . ARG A 1 93 ? -20.906 6.462 27.804 1.00 61.88 93 ARG A N 1
ATOM 716 C CA . ARG A 1 93 ? -21.683 7.149 26.760 1.00 61.88 93 ARG A CA 1
ATOM 717 C C . ARG A 1 93 ? -21.264 6.625 25.400 1.00 61.88 93 ARG A C 1
AT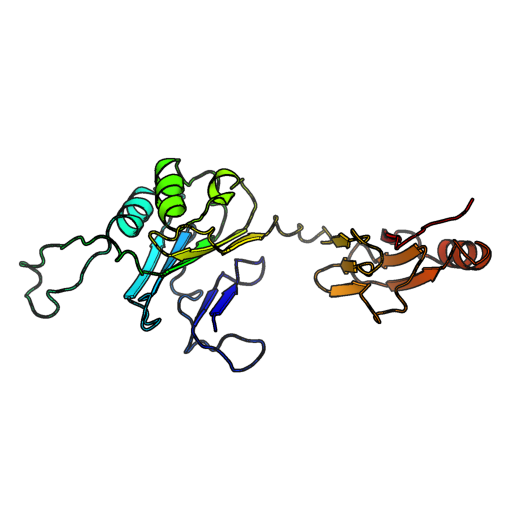OM 719 O O . ARG A 1 93 ? -20.081 6.419 25.170 1.00 61.88 93 ARG A O 1
ATOM 726 N N . SER A 1 94 ? -22.212 6.425 24.492 1.00 62.84 94 SER A N 1
ATOM 727 C CA . SER A 1 94 ? -21.872 6.139 23.098 1.00 62.84 94 SER A CA 1
ATOM 728 C C . SER A 1 94 ? -21.129 7.323 22.484 1.00 62.84 94 SER A C 1
ATOM 730 O O . SER A 1 94 ? -21.431 8.476 22.812 1.00 62.84 94 SER A O 1
ATOM 732 N N . LEU A 1 95 ? -20.204 7.048 21.565 1.00 67.25 95 LEU A N 1
ATOM 733 C CA . LEU A 1 95 ? -19.599 8.096 20.748 1.00 67.25 95 LEU A CA 1
ATOM 734 C C . LEU A 1 95 ? -20.704 8.875 20.007 1.00 67.25 95 LEU A C 1
ATOM 736 O O . LEU A 1 95 ? -21.593 8.248 19.415 1.00 67.25 95 LEU A O 1
ATOM 740 N N . PRO A 1 96 ? -20.695 10.220 20.045 1.00 71.06 96 PRO A N 1
ATOM 741 C CA . PRO A 1 96 ? -21.564 11.037 19.205 1.00 71.06 96 PRO A CA 1
ATOM 742 C C . PRO A 1 96 ? -21.568 10.565 17.743 1.00 71.06 96 PRO A C 1
ATOM 744 O O . PRO A 1 96 ? -20.542 10.140 17.221 1.00 71.06 96 PRO A O 1
ATOM 747 N N . SER A 1 97 ? -22.696 10.681 17.036 1.00 69.75 97 SER A N 1
ATOM 748 C CA . SER A 1 97 ? -22.785 10.361 15.594 1.00 69.75 97 SER A CA 1
ATOM 749 C C . SER A 1 97 ? -21.960 11.293 14.693 1.00 69.75 97 SER A C 1
ATOM 751 O O . SER A 1 97 ? -22.016 11.185 13.479 1.00 69.75 97 SER A O 1
ATOM 753 N N . SER A 1 98 ? -21.234 12.262 15.246 1.00 75.94 98 SER A N 1
ATOM 754 C CA . SER A 1 98 ? -20.244 13.043 14.504 1.00 75.94 98 SER A CA 1
ATOM 755 C C . SER A 1 98 ? -18.809 12.636 14.834 1.00 75.94 98 SER A C 1
ATOM 757 O O . SER A 1 98 ? -17.894 13.093 14.161 1.00 75.94 98 SER A O 1
ATOM 759 N N . SER A 1 99 ? -18.578 11.786 15.837 1.00 81.75 99 SER A N 1
ATOM 760 C CA . SER A 1 99 ? -17.223 11.447 16.266 1.00 81.75 99 SER A CA 1
ATOM 761 C C . SER A 1 99 ? -16.447 10.738 15.164 1.00 81.75 99 SER A C 1
ATOM 763 O O . SER A 1 99 ? -16.936 9.799 14.530 1.00 81.75 99 SER A O 1
ATOM 765 N N . ILE A 1 100 ? -15.210 11.184 14.978 1.00 84.50 100 ILE A N 1
ATOM 766 C CA . ILE A 1 100 ? -14.251 10.602 14.045 1.00 84.50 100 ILE A CA 1
ATOM 767 C C . ILE A 1 100 ? -13.378 9.635 14.837 1.00 84.50 100 ILE A C 1
ATOM 769 O O . ILE A 1 100 ? -12.891 9.983 15.909 1.00 84.50 100 ILE A O 1
ATOM 773 N N . ILE A 1 101 ? -13.149 8.436 14.313 1.00 87.88 101 ILE A N 1
ATOM 774 C CA . ILE A 1 101 ? -12.127 7.525 14.819 1.00 87.88 101 ILE A CA 1
ATOM 775 C C . ILE A 1 101 ? -10.963 7.454 13.846 1.00 87.88 101 ILE A C 1
ATOM 777 O O . ILE A 1 101 ? -11.129 7.429 12.626 1.00 87.88 101 ILE A O 1
ATOM 781 N N . MET A 1 102 ? -9.771 7.368 14.408 1.00 86.56 102 MET A N 1
ATOM 782 C CA . MET A 1 102 ? -8.552 7.107 13.669 1.00 86.56 102 MET A CA 1
ATOM 783 C C . MET A 1 102 ? -7.794 5.997 14.375 1.00 86.56 102 MET A C 1
ATOM 785 O O . MET A 1 102 ? -7.583 6.062 15.584 1.00 86.56 102 MET A O 1
ATOM 789 N N . GLY A 1 103 ? -7.389 4.976 13.629 1.00 86.94 103 GLY A N 1
ATOM 790 C CA . GLY A 1 103 ? -6.772 3.797 14.212 1.00 86.94 103 GLY A CA 1
ATOM 791 C C . GLY A 1 103 ? -5.734 3.135 13.339 1.00 86.94 103 GLY A C 1
ATOM 792 O O . GLY A 1 103 ? -5.740 3.275 12.117 1.00 86.94 103 GLY A O 1
ATOM 793 N N . VAL A 1 104 ? -4.854 2.394 13.999 1.00 86.00 104 VAL A N 1
ATOM 794 C CA . VAL A 1 104 ? -3.750 1.640 13.407 1.00 86.00 104 VAL A CA 1
ATOM 795 C C . VAL A 1 104 ? -3.601 0.291 14.106 1.00 86.00 104 VAL A C 1
ATOM 797 O O . VAL A 1 104 ? -3.765 0.184 15.325 1.00 86.00 104 VAL A O 1
ATOM 800 N N . SER A 1 105 ? -3.267 -0.747 13.345 1.00 87.00 105 SER A N 1
ATOM 801 C CA . SER A 1 105 ? -2.860 -2.038 13.901 1.00 87.00 105 SER A CA 1
ATOM 802 C C . SER A 1 105 ? -1.367 -2.049 14.235 1.00 87.00 105 SER A C 1
ATOM 804 O O . SER A 1 105 ? -0.562 -1.426 13.540 1.00 87.00 105 SER A O 1
ATOM 806 N N . PHE A 1 106 ? -0.999 -2.812 15.260 1.00 83.50 106 PHE A N 1
ATOM 807 C CA . PHE A 1 106 ? 0.381 -3.128 15.616 1.00 83.50 106 PHE A CA 1
ATOM 808 C C . PHE A 1 106 ? 0.508 -4.638 15.872 1.00 83.50 106 PHE A C 1
ATOM 810 O O . PHE A 1 106 ? -0.124 -5.171 16.784 1.00 83.50 106 PHE A O 1
ATOM 817 N N . GLY A 1 107 ? 1.303 -5.344 15.074 1.00 76.56 107 GLY A N 1
ATOM 818 C CA . GLY A 1 107 ? 1.409 -6.803 15.069 1.00 76.56 107 GLY A CA 1
ATOM 819 C C . GLY A 1 107 ? 0.286 -7.511 14.299 1.00 76.56 107 GLY A C 1
ATOM 820 O O . GLY A 1 107 ? -0.414 -6.913 13.480 1.00 76.56 107 GLY A O 1
ATOM 821 N N . ASP A 1 108 ? 0.118 -8.813 14.556 1.00 72.75 108 ASP A N 1
ATOM 822 C CA . ASP A 1 108 ? -0.881 -9.638 13.868 1.00 72.75 108 ASP A CA 1
ATOM 823 C C . ASP A 1 108 ? -2.259 -9.535 14.534 1.00 72.75 108 ASP A C 1
ATOM 825 O O . ASP A 1 108 ? -2.530 -10.125 15.582 1.00 72.75 108 ASP A O 1
ATOM 829 N N . VAL A 1 109 ? -3.116 -8.716 13.930 1.00 80.06 109 VAL A N 1
ATOM 830 C CA . VAL A 1 109 ? -4.414 -8.322 14.488 1.00 80.06 109 VAL A CA 1
ATOM 831 C C . VAL A 1 109 ? -5.570 -9.090 13.860 1.00 80.06 109 VAL A C 1
ATOM 833 O O . VAL A 1 109 ? -6.540 -9.425 14.535 1.00 80.06 109 VAL A O 1
ATOM 836 N N . ALA A 1 110 ? -5.489 -9.378 12.563 1.00 77.00 110 ALA A N 1
ATOM 837 C CA . ALA A 1 110 ? -6.642 -9.815 11.786 1.00 77.00 110 ALA A CA 1
ATOM 838 C C . ALA A 1 110 ? -7.258 -11.128 12.283 1.00 77.00 110 ALA A C 1
ATOM 840 O O . ALA A 1 110 ? -8.479 -11.264 12.280 1.00 77.00 110 ALA A O 1
ATOM 841 N N . GLU A 1 111 ? -6.446 -12.078 12.738 1.00 73.31 111 GLU A N 1
ATOM 842 C CA . GLU A 1 111 ? -6.939 -13.369 13.236 1.00 73.31 111 GLU A CA 1
ATOM 843 C C . GLU A 1 111 ? -7.595 -13.277 14.621 1.00 73.31 111 GLU A C 1
ATOM 845 O O . GLU A 1 111 ? -8.196 -14.243 15.084 1.00 73.31 111 GLU A O 1
ATOM 850 N N . ARG A 1 112 ? -7.484 -12.125 15.293 1.00 81.94 112 ARG A N 1
ATOM 851 C CA . ARG A 1 112 ? -7.902 -11.934 16.688 1.00 81.94 112 ARG A CA 1
ATOM 852 C C . ARG A 1 112 ? -9.055 -10.947 16.871 1.00 81.94 112 ARG A C 1
ATOM 854 O O . ARG A 1 112 ? -9.650 -10.914 17.939 1.00 81.94 112 ARG A O 1
ATOM 861 N N . VAL A 1 113 ? -9.406 -10.183 15.835 1.00 86.06 113 VAL A N 1
ATOM 862 C CA . VAL A 1 113 ? -10.593 -9.311 15.837 1.00 86.06 113 VAL A CA 1
ATOM 863 C C . VAL A 1 113 ? -11.834 -10.133 15.477 1.00 86.06 113 VAL A C 1
ATOM 865 O O . VAL A 1 113 ? -11.964 -10.605 14.339 1.00 86.06 113 VAL A O 1
ATOM 868 N N . SER A 1 114 ? -12.755 -10.271 16.431 1.00 89.06 114 SER A N 1
ATOM 869 C CA . SER A 1 114 ? -14.017 -11.003 16.289 1.00 89.06 114 SER A CA 1
ATOM 870 C C . SER A 1 114 ? -14.987 -10.341 15.307 1.00 89.06 114 SER A C 1
ATOM 872 O O . SER A 1 114 ? -14.834 -9.184 14.910 1.00 89.06 114 SER A O 1
ATOM 874 N N . ALA A 1 115 ? -16.042 -11.073 14.937 1.00 87.88 115 ALA A N 1
ATOM 875 C CA . ALA A 1 115 ? -17.136 -10.534 14.133 1.00 87.88 115 ALA A CA 1
ATOM 876 C C . ALA A 1 115 ? -17.803 -9.311 14.793 1.00 87.88 115 ALA A C 1
ATOM 878 O O . ALA A 1 115 ? -18.154 -8.362 14.095 1.00 87.88 115 ALA A O 1
ATOM 879 N N . ASP A 1 116 ? -17.902 -9.289 16.124 1.00 88.19 116 ASP A N 1
ATOM 880 C CA . ASP A 1 116 ? -18.522 -8.193 16.870 1.00 88.19 116 ASP A CA 1
ATOM 881 C C . ASP A 1 116 ? -17.676 -6.921 16.848 1.00 88.19 116 ASP A C 1
ATOM 883 O O . ASP A 1 116 ? -18.217 -5.826 16.671 1.00 88.19 116 ASP A O 1
ATOM 887 N N . ALA A 1 117 ? -16.355 -7.053 16.981 1.00 89.81 117 ALA A N 1
ATOM 888 C CA . ALA A 1 117 ? -15.430 -5.933 16.834 1.00 89.81 117 ALA A CA 1
ATOM 889 C C . ALA A 1 117 ? -15.416 -5.405 15.394 1.00 89.81 117 ALA A C 1
ATOM 891 O O . ALA A 1 117 ? -15.416 -4.193 15.174 1.00 89.81 117 ALA A O 1
ATOM 892 N N . ARG A 1 118 ? -15.492 -6.300 14.400 1.00 90.00 118 ARG A N 1
ATOM 893 C CA . ARG A 1 118 ? -15.625 -5.918 12.985 1.00 90.00 118 ARG A CA 1
ATOM 894 C C . ARG A 1 118 ? -16.925 -5.170 12.718 1.00 90.00 118 ARG A C 1
ATOM 896 O O . ARG A 1 118 ? -16.900 -4.136 12.055 1.00 90.00 118 ARG A O 1
ATOM 903 N N . ALA A 1 119 ? -18.037 -5.639 13.277 1.00 88.50 119 ALA A N 1
ATOM 904 C CA . ALA A 1 119 ? -19.326 -4.961 13.190 1.00 88.50 119 ALA A CA 1
ATOM 905 C C . ALA A 1 119 ? -19.295 -3.591 13.888 1.00 88.50 119 ALA A C 1
ATOM 907 O O . ALA A 1 119 ? -19.800 -2.613 13.340 1.00 88.50 119 ALA A O 1
ATOM 908 N N . ALA A 1 120 ? -18.647 -3.493 15.053 1.00 88.75 120 ALA A N 1
ATOM 909 C CA . ALA A 1 120 ? -18.474 -2.230 15.767 1.00 88.75 120 ALA A CA 1
ATOM 910 C C . ALA A 1 120 ? -17.607 -1.225 14.991 1.00 88.75 120 ALA A C 1
ATOM 912 O O . ALA A 1 120 ? -17.875 -0.036 15.034 1.00 88.75 120 ALA A O 1
ATOM 913 N N . LEU A 1 121 ? -16.594 -1.670 14.247 1.00 89.00 121 LEU A N 1
ATOM 914 C CA . LEU A 1 121 ? -15.817 -0.794 13.358 1.00 89.00 121 LEU A CA 1
ATOM 915 C C . LEU A 1 121 ? -16.589 -0.449 12.073 1.00 89.00 121 LEU A C 1
ATOM 917 O O . LEU A 1 121 ? -16.465 0.660 11.554 1.00 89.00 121 LEU A O 1
ATOM 921 N N . SER A 1 122 ? -17.447 -1.355 11.596 1.00 87.75 122 SER A N 1
ATOM 922 C CA . SER A 1 122 ? -18.308 -1.118 10.429 1.00 87.75 122 SER A CA 1
ATOM 923 C C . SER A 1 122 ? -19.305 0.023 10.663 1.00 87.75 122 SER A C 1
ATOM 925 O O . SER A 1 122 ? -19.628 0.737 9.718 1.00 87.75 122 SER A O 1
ATOM 927 N N . SER A 1 123 ? -19.736 0.278 11.908 1.00 85.75 123 SER A N 1
ATOM 928 C CA . SER A 1 123 ? -20.589 1.441 12.228 1.00 85.75 123 SER A CA 1
ATOM 929 C C . SER A 1 123 ? -19.883 2.796 12.078 1.00 85.75 123 SER A C 1
ATOM 931 O O . SER A 1 123 ? -20.532 3.839 12.171 1.00 85.75 123 SER A O 1
ATOM 933 N N . PHE A 1 124 ? -18.569 2.790 11.838 1.00 87.50 124 PHE A N 1
ATOM 934 C CA . PHE A 1 124 ? -17.766 3.964 11.486 1.00 87.50 124 PHE A CA 1
ATOM 935 C C . PHE A 1 124 ? -17.416 4.013 9.989 1.00 87.50 124 PHE A C 1
ATOM 937 O O . PHE A 1 124 ? -16.567 4.805 9.584 1.00 87.50 124 PHE A O 1
ATOM 944 N N . GLY A 1 125 ? -18.037 3.151 9.174 1.00 86.69 125 GLY A N 1
ATOM 945 C CA . GLY A 1 125 ? -17.847 3.077 7.725 1.00 86.69 125 GLY A CA 1
ATOM 946 C C . GLY A 1 125 ? -16.760 2.099 7.262 1.00 86.69 125 GLY A C 1
ATOM 947 O O . GLY A 1 125 ? -16.496 2.035 6.063 1.00 86.69 125 GLY A O 1
ATOM 948 N N . ALA A 1 126 ? -16.118 1.345 8.164 1.00 87.50 126 ALA A N 1
ATOM 949 C CA . ALA A 1 126 ? -15.056 0.400 7.805 1.00 87.50 126 ALA A CA 1
ATOM 950 C C . ALA A 1 126 ? -15.630 -0.879 7.169 1.00 87.50 126 ALA A C 1
ATOM 952 O O . ALA A 1 126 ? -15.955 -1.840 7.861 1.00 87.50 126 ALA A O 1
ATOM 953 N N . VAL A 1 127 ? -15.770 -0.897 5.846 1.00 85.56 127 VAL A N 1
ATOM 954 C CA . VAL A 1 127 ? -16.357 -2.009 5.083 1.00 85.56 127 VAL A CA 1
ATOM 955 C C . VAL A 1 127 ? -15.334 -3.071 4.684 1.00 85.56 127 VAL A C 1
ATOM 957 O O . VAL A 1 127 ? -15.661 -4.255 4.620 1.00 85.56 127 VAL A O 1
ATOM 960 N N . ARG A 1 128 ? -14.073 -2.683 4.463 1.00 84.44 128 ARG A N 1
ATOM 961 C CA . ARG A 1 128 ? -12.975 -3.594 4.095 1.00 84.44 128 ARG A CA 1
ATOM 962 C C . ARG A 1 128 ? -12.449 -4.356 5.305 1.00 84.44 128 ARG A C 1
ATOM 964 O O . ARG A 1 128 ? -11.593 -5.231 5.159 1.00 84.44 128 ARG A O 1
ATOM 971 N N . ILE A 1 129 ? -12.980 -4.080 6.497 1.00 84.50 129 ILE A N 1
ATOM 972 C CA . ILE A 1 129 ? -12.621 -4.802 7.708 1.00 84.50 129 ILE A CA 1
ATOM 973 C C . ILE A 1 129 ? -12.980 -6.284 7.645 1.00 84.50 129 ILE A C 1
ATOM 975 O O . ILE A 1 129 ? -12.276 -7.104 8.226 1.00 84.50 129 ILE A O 1
ATOM 979 N N . ALA A 1 130 ? -14.009 -6.673 6.890 1.00 82.25 130 ALA A N 1
ATOM 980 C CA . ALA A 1 130 ? -14.328 -8.081 6.639 1.00 82.25 130 ALA A CA 1
ATOM 981 C C . ALA A 1 130 ? -13.180 -8.828 5.921 1.00 82.25 130 ALA A C 1
ATOM 983 O O . ALA A 1 130 ? -12.955 -10.023 6.144 1.00 82.25 130 ALA A O 1
ATOM 984 N N . ASP A 1 131 ? -12.375 -8.103 5.142 1.00 81.31 131 ASP A N 1
ATOM 985 C CA . ASP A 1 131 ? -11.245 -8.635 4.380 1.00 81.31 131 ASP A CA 1
ATOM 986 C C . ASP A 1 131 ? -9.926 -8.602 5.151 1.00 81.31 131 ASP A C 1
ATOM 988 O O . ASP A 1 131 ? -8.867 -8.902 4.589 1.00 81.31 131 ASP A O 1
ATOM 992 N N . TRP A 1 132 ? -9.944 -8.253 6.442 1.00 80.25 132 TRP A N 1
ATOM 993 C CA . TRP A 1 132 ? -8.735 -8.355 7.247 1.00 80.25 132 TRP A CA 1
ATOM 994 C C . TRP A 1 132 ? -8.293 -9.821 7.334 1.00 80.25 132 TRP A C 1
ATOM 996 O O . TRP A 1 132 ? -9.089 -10.711 7.655 1.00 80.25 132 TRP A O 1
ATOM 1006 N N . ARG A 1 133 ? -7.022 -10.061 7.016 1.00 76.69 133 ARG A N 1
ATOM 1007 C CA . ARG A 1 133 ? -6.323 -11.348 6.990 1.00 76.69 133 ARG A CA 1
ATOM 1008 C C . ARG A 1 133 ? -4.982 -11.172 7.694 1.00 76.69 133 ARG A C 1
ATOM 1010 O O . ARG A 1 133 ? -4.452 -10.060 7.718 1.00 76.69 133 ARG A O 1
ATOM 1017 N N . GLY A 1 134 ? -4.452 -12.257 8.254 1.00 67.56 134 GLY A N 1
ATOM 1018 C CA . GLY A 1 134 ? -3.164 -12.232 8.943 1.00 67.56 134 GLY A CA 1
ATOM 1019 C C . GLY A 1 134 ? -2.066 -11.598 8.088 1.00 67.56 134 GLY A C 1
ATOM 1020 O O . GLY A 1 134 ? -2.164 -11.536 6.855 1.00 67.56 134 GLY A O 1
ATOM 1021 N N . SER A 1 135 ? -1.010 -11.121 8.746 1.00 61.28 135 SER A N 1
ATOM 1022 C CA . SER A 1 135 ? 0.183 -10.561 8.090 1.00 61.28 135 SER A CA 1
ATOM 1023 C C . SER A 1 135 ? 0.025 -9.217 7.352 1.00 61.28 135 SER A C 1
ATOM 1025 O O . SER A 1 135 ? 0.931 -8.824 6.627 1.00 61.28 135 SER A O 1
ATOM 1027 N N . SER A 1 136 ? -1.083 -8.487 7.486 1.00 68.19 136 SER A N 1
ATOM 1028 C CA . SER A 1 136 ? -1.209 -7.124 6.931 1.00 68.19 136 SER A CA 1
ATOM 1029 C C . SER A 1 136 ? -1.264 -6.087 8.056 1.00 68.19 136 SER A C 1
ATOM 1031 O O . SER A 1 136 ? -1.796 -6.381 9.125 1.00 68.19 136 SER A O 1
ATOM 1033 N N . SER A 1 137 ? -0.773 -4.875 7.799 1.00 75.62 137 SER A N 1
ATOM 1034 C CA . SER A 1 137 ? -0.976 -3.732 8.698 1.00 75.62 137 SER A CA 1
ATOM 1035 C C . SER A 1 137 ? -2.179 -2.922 8.225 1.00 75.62 137 SER A C 1
ATOM 1037 O O . SER A 1 137 ? -2.394 -2.745 7.025 1.00 75.62 137 SER A O 1
ATOM 1039 N N . TYR A 1 138 ? -2.966 -2.415 9.160 1.00 83.31 138 TYR A N 1
ATOM 1040 C CA . TYR A 1 138 ? -4.233 -1.755 8.893 1.00 83.31 138 TYR A CA 1
ATOM 1041 C C . TYR A 1 138 ? -4.249 -0.358 9.487 1.00 83.31 138 TYR A C 1
ATOM 1043 O O . TYR A 1 138 ? -3.775 -0.145 10.602 1.00 83.31 138 TYR A O 1
ATOM 1051 N N . ALA A 1 139 ? -4.830 0.581 8.751 1.00 85.94 139 ALA A N 1
ATOM 1052 C CA . ALA A 1 139 ? -5.196 1.889 9.261 1.00 85.94 139 ALA A CA 1
ATOM 1053 C C . ALA A 1 139 ? -6.625 2.237 8.838 1.00 85.94 139 ALA A C 1
ATOM 1055 O O . ALA A 1 139 ? -7.043 1.929 7.719 1.00 85.94 139 ALA A O 1
ATOM 1056 N N . ILE A 1 140 ? -7.360 2.877 9.741 1.00 87.75 140 ILE A N 1
ATOM 1057 C CA . ILE A 1 140 ? -8.740 3.320 9.533 1.00 87.75 140 ILE A CA 1
ATOM 1058 C C . ILE A 1 140 ? -8.834 4.798 9.898 1.00 87.75 140 ILE A C 1
ATOM 1060 O O . ILE A 1 140 ? -8.327 5.216 10.939 1.00 87.75 140 ILE A O 1
ATOM 1064 N N . LEU A 1 141 ? -9.533 5.561 9.064 1.00 87.62 141 LEU A N 1
ATOM 1065 C CA . LEU A 1 141 ? -10.113 6.856 9.399 1.00 87.62 141 LEU A CA 1
ATOM 1066 C C . LEU A 1 141 ? -11.602 6.800 9.051 1.00 87.62 141 LEU A C 1
ATOM 1068 O O . LEU A 1 141 ? -11.961 6.753 7.874 1.00 87.62 141 LEU A O 1
ATOM 1072 N N . GLY A 1 142 ? -12.451 6.768 10.071 1.00 85.62 142 GLY A N 1
ATOM 1073 C CA . GLY A 1 142 ? -13.899 6.630 9.924 1.00 85.62 142 GLY A CA 1
ATOM 1074 C C . GLY A 1 142 ? -14.642 7.614 10.813 1.00 85.62 142 GLY A C 1
ATOM 1075 O O . GLY A 1 142 ? -14.055 8.201 11.716 1.00 85.62 142 GLY A O 1
ATOM 1076 N N . GLN A 1 143 ? -15.936 7.789 10.587 1.00 85.56 143 GLN A N 1
ATOM 1077 C CA . GLN A 1 143 ? -16.788 8.567 11.483 1.00 85.56 143 GLN A CA 1
ATOM 1078 C C . GLN A 1 143 ? -18.072 7.800 11.762 1.00 85.56 143 GLN A C 1
ATOM 1080 O O . GLN A 1 143 ? -18.615 7.111 10.899 1.00 85.56 143 GLN A O 1
ATOM 1085 N N . HIS A 1 144 ? -18.535 7.905 13.001 1.00 81.38 144 HIS A N 1
ATOM 1086 C CA . HIS A 1 144 ? -19.717 7.201 13.460 1.00 81.38 144 HIS A CA 1
ATOM 1087 C C . HIS A 1 144 ? -20.944 7.653 12.663 1.00 81.38 144 HIS A C 1
ATOM 1089 O O . HIS A 1 144 ? -21.153 8.846 12.501 1.00 81.38 144 HIS A O 1
ATOM 1095 N N . GLY A 1 145 ? -21.767 6.730 12.165 1.00 71.00 145 GLY A N 1
ATOM 1096 C CA . GLY A 1 145 ? -23.027 7.087 11.497 1.00 71.00 145 GLY A CA 1
ATOM 1097 C C . GLY A 1 145 ? -22.893 7.757 10.120 1.00 71.00 145 GLY A C 1
ATOM 1098 O O . GLY A 1 145 ? -23.897 8.242 9.594 1.00 71.00 145 GLY A O 1
ATOM 1099 N N . LEU A 1 146 ? -21.697 7.773 9.521 1.00 66.75 146 LEU A N 1
ATOM 1100 C CA . LEU A 1 146 ? -21.515 8.122 8.109 1.00 66.75 146 LEU A CA 1
ATOM 1101 C C . LEU A 1 146 ? -22.305 7.160 7.209 1.00 66.75 146 LEU A C 1
ATOM 1103 O O . LEU A 1 146 ? -22.329 5.953 7.438 1.00 66.75 146 LEU A O 1
ATOM 1107 N N . GLN A 1 147 ? -22.928 7.707 6.164 1.00 61.44 147 GLN A N 1
ATOM 1108 C CA . GLN A 1 147 ? -23.544 6.922 5.084 1.00 61.44 147 GLN A CA 1
ATOM 1109 C C . GLN A 1 147 ? -22.507 6.493 4.026 1.00 61.44 147 GLN A C 1
ATOM 1111 O O . GLN A 1 147 ? -22.778 5.597 3.233 1.00 61.44 147 GLN A O 1
ATOM 1116 N N . GLU A 1 148 ? -21.328 7.126 4.014 1.00 65.25 148 GLU A N 1
ATOM 1117 C CA . GLU A 1 148 ? -20.223 6.826 3.098 1.00 65.25 148 GLU A CA 1
ATOM 1118 C C . GLU A 1 148 ? -19.145 5.946 3.756 1.00 65.25 148 GLU A C 1
ATOM 1120 O O . GLU A 1 148 ? -19.087 5.791 4.978 1.00 65.25 148 GLU A O 1
ATOM 1125 N N . HIS A 1 149 ? -18.281 5.353 2.931 1.00 79.00 149 HIS A N 1
ATOM 1126 C CA . HIS A 1 149 ? -17.229 4.440 3.373 1.00 79.00 149 HIS A CA 1
ATOM 1127 C C . HIS A 1 149 ? -16.087 5.172 4.095 1.00 79.00 149 HIS A C 1
ATOM 1129 O O . HIS A 1 149 ? -15.646 6.238 3.669 1.00 79.00 149 HIS A O 1
ATOM 1135 N N . ALA A 1 150 ? -15.556 4.560 5.154 1.00 78.38 150 ALA A N 1
ATOM 1136 C CA . ALA A 1 150 ? -14.345 5.024 5.820 1.00 78.38 150 ALA A CA 1
ATOM 1137 C C . ALA A 1 150 ? -13.133 4.950 4.880 1.00 78.38 150 ALA A C 1
ATOM 1139 O O . ALA A 1 150 ? -13.053 4.108 3.979 1.00 78.38 150 ALA A O 1
ATOM 1140 N N . HIS A 1 151 ? -12.129 5.782 5.145 1.00 79.94 151 HIS A N 1
ATOM 1141 C CA . HIS A 1 151 ? -10.831 5.643 4.500 1.00 79.94 151 HIS A CA 1
ATOM 1142 C C . HIS A 1 151 ? -10.045 4.514 5.176 1.00 79.94 151 HIS A C 1
ATOM 1144 O O . HIS A 1 151 ? -9.540 4.659 6.290 1.00 79.94 151 HIS A O 1
ATOM 1150 N N . GLU A 1 152 ? -9.938 3.378 4.485 1.00 76.88 152 GLU A N 1
ATOM 1151 C CA . GLU A 1 152 ? -9.258 2.176 4.972 1.00 76.88 152 GLU A CA 1
ATOM 1152 C C . GLU A 1 152 ? -7.995 1.872 4.160 1.00 76.88 152 GLU A C 1
ATOM 1154 O O . GLU A 1 152 ? -8.054 1.610 2.951 1.00 76.88 152 GLU A O 1
ATOM 1159 N N . LEU A 1 153 ? -6.848 1.826 4.840 1.00 75.81 153 LEU A N 1
ATOM 1160 C CA . LEU A 1 153 ? -5.571 1.418 4.261 1.00 75.81 153 LEU A CA 1
ATOM 1161 C C . LEU A 1 153 ? -5.191 0.026 4.769 1.00 75.81 153 LEU A C 1
ATOM 1163 O O . LEU A 1 153 ? -5.043 -0.199 5.968 1.00 75.81 153 LEU A O 1
ATOM 1167 N N . ARG A 1 154 ? -4.978 -0.900 3.833 1.00 71.00 154 ARG A N 1
ATOM 1168 C CA . ARG A 1 154 ? -4.365 -2.205 4.091 1.00 71.00 154 ARG A CA 1
ATOM 1169 C C . ARG A 1 154 ? -2.966 -2.209 3.492 1.00 71.00 154 ARG A C 1
ATOM 1171 O O . ARG A 1 154 ? -2.822 -2.223 2.271 1.00 71.00 154 ARG A O 1
ATOM 1178 N N . LEU A 1 155 ? -1.951 -2.255 4.339 1.00 63.47 155 LEU A N 1
ATOM 1179 C CA . LEU A 1 155 ? -0.580 -2.525 3.931 1.00 63.47 155 LEU A CA 1
ATOM 1180 C C . LEU A 1 155 ? -0.374 -4.040 3.894 1.00 63.47 155 LEU A C 1
ATOM 1182 O O . LEU A 1 155 ? -0.585 -4.726 4.893 1.00 63.47 155 LEU A O 1
ATOM 1186 N N . LYS A 1 156 ? 0.017 -4.587 2.740 1.00 55.41 156 LYS A N 1
ATOM 1187 C CA . LYS A 1 156 ? 0.456 -5.989 2.656 1.00 55.41 156 LYS A CA 1
ATOM 1188 C C . LYS A 1 156 ? 1.748 -6.168 3.479 1.00 55.41 156 LYS A C 1
ATOM 1190 O O . LYS A 1 156 ? 2.500 -5.205 3.636 1.00 55.41 156 LYS A O 1
ATOM 1195 N N . ARG A 1 157 ? 1.972 -7.382 4.012 1.00 50.47 157 ARG A N 1
ATOM 1196 C CA . ARG A 1 157 ? 3.169 -7.780 4.783 1.00 50.47 157 ARG A CA 1
ATOM 1197 C C . ARG A 1 157 ? 4.431 -7.179 4.171 1.00 50.47 157 ARG A C 1
ATOM 1199 O O . ARG A 1 157 ? 4.595 -7.250 2.955 1.00 50.47 157 ARG A O 1
ATOM 1206 N N . HIS A 1 158 ? 5.307 -6.603 4.994 1.00 56.12 158 HIS A N 1
ATOM 1207 C CA . HIS A 1 158 ? 6.637 -6.253 4.505 1.00 56.12 158 HIS A CA 1
ATOM 1208 C C . HIS A 1 158 ? 7.379 -7.535 4.126 1.00 56.12 158 HIS A C 1
ATOM 1210 O O . HIS A 1 158 ? 7.253 -8.562 4.797 1.00 56.12 158 HIS A O 1
ATOM 1216 N N . CYS A 1 159 ? 8.125 -7.434 3.035 1.00 57.25 159 CYS A N 1
ATOM 1217 C CA . CYS A 1 159 ? 9.101 -8.414 2.602 1.00 57.25 159 CYS A CA 1
ATOM 1218 C C . CYS A 1 159 ? 10.043 -8.791 3.762 1.00 57.25 159 CYS A C 1
ATOM 1220 O O . CYS A 1 159 ? 10.391 -7.930 4.579 1.00 57.25 159 CYS A O 1
ATOM 1222 N N . ALA A 1 160 ? 10.425 -10.067 3.865 1.00 59.66 160 ALA A N 1
ATOM 1223 C CA . ALA A 1 160 ? 11.513 -10.493 4.748 1.00 59.66 160 ALA A CA 1
ATOM 1224 C C . ALA A 1 160 ? 12.822 -9.732 4.422 1.00 59.66 160 ALA A C 1
ATOM 1226 O O . ALA A 1 160 ? 12.923 -9.082 3.385 1.00 59.66 160 ALA A O 1
ATOM 1227 N N . LEU A 1 161 ? 13.827 -9.767 5.310 1.00 57.88 161 LEU A N 1
ATOM 1228 C CA . LEU A 1 161 ? 15.093 -9.026 5.114 1.00 57.88 161 LEU A CA 1
ATOM 1229 C C . LEU A 1 161 ? 15.832 -9.398 3.811 1.00 57.88 161 LEU A C 1
ATOM 1231 O O . LEU A 1 161 ? 16.665 -8.628 3.346 1.00 57.88 161 LEU A O 1
ATOM 1235 N N . ASP A 1 162 ? 15.532 -10.564 3.248 1.00 69.81 162 ASP A N 1
ATOM 1236 C CA . ASP A 1 162 ? 16.053 -11.134 2.006 1.00 69.81 162 ASP A CA 1
ATOM 1237 C C . ASP A 1 162 ? 15.075 -11.039 0.819 1.00 69.81 162 ASP A C 1
ATOM 1239 O O . ASP A 1 162 ? 15.359 -11.543 -0.265 1.00 69.81 162 ASP A O 1
ATOM 1243 N N . GLU A 1 163 ? 13.933 -10.377 0.995 1.00 71.81 163 GLU A N 1
ATOM 1244 C CA . GLU A 1 163 ? 12.934 -10.164 -0.047 1.00 71.81 163 GLU A CA 1
ATOM 1245 C C . GLU A 1 163 ? 12.920 -8.690 -0.490 1.00 71.81 163 GLU A C 1
ATOM 1247 O O . GLU A 1 163 ? 13.021 -7.760 0.314 1.00 71.81 163 GLU A O 1
ATOM 1252 N N . ILE A 1 164 ? 12.732 -8.456 -1.790 1.00 78.94 164 ILE A N 1
ATOM 1253 C CA . ILE A 1 164 ? 12.659 -7.108 -2.365 1.00 78.94 164 ILE A CA 1
ATOM 1254 C C . ILE A 1 164 ? 11.197 -6.771 -2.648 1.00 78.94 164 ILE A C 1
ATOM 1256 O O . ILE A 1 164 ? 10.540 -7.437 -3.448 1.00 78.94 164 ILE A O 1
ATOM 1260 N N . SER A 1 165 ? 10.683 -5.710 -2.023 1.00 78.12 165 SER A N 1
ATOM 1261 C CA . SER A 1 165 ? 9.328 -5.239 -2.307 1.00 78.12 165 SER A CA 1
ATOM 1262 C C . SER A 1 165 ? 9.274 -4.562 -3.669 1.00 78.12 165 SER A C 1
ATOM 1264 O O . SER A 1 165 ? 10.084 -3.686 -3.974 1.00 78.12 165 SER A O 1
ATOM 1266 N N . MET A 1 166 ? 8.307 -4.959 -4.493 1.00 81.00 166 MET A N 1
ATOM 1267 C CA . MET A 1 166 ? 8.091 -4.353 -5.800 1.00 81.00 166 MET A CA 1
ATOM 1268 C C . MET A 1 166 ? 6.612 -4.048 -6.015 1.00 81.00 166 MET A C 1
ATOM 1270 O O . MET A 1 166 ? 5.735 -4.806 -5.597 1.00 81.00 166 MET A O 1
ATOM 1274 N N . TYR A 1 167 ? 6.337 -2.928 -6.670 1.00 79.75 167 TYR A N 1
ATOM 1275 C CA . TYR A 1 167 ? 5.009 -2.560 -7.144 1.00 79.75 167 TYR A CA 1
ATOM 1276 C C . TYR A 1 167 ? 5.083 -2.277 -8.637 1.00 79.75 167 TYR A C 1
ATOM 1278 O O . TYR A 1 167 ? 5.909 -1.475 -9.067 1.00 79.75 167 TYR A O 1
ATOM 1286 N N . PHE A 1 168 ? 4.200 -2.930 -9.388 1.00 86.25 168 PHE A N 1
ATOM 1287 C CA . PHE A 1 168 ? 4.075 -2.816 -10.833 1.00 86.25 168 PHE A CA 1
ATOM 1288 C C . PHE A 1 168 ? 2.709 -2.233 -11.169 1.00 86.25 168 PHE A C 1
ATOM 1290 O O . PHE A 1 168 ? 1.691 -2.660 -10.618 1.00 86.25 168 PHE A O 1
ATOM 1297 N N . PHE A 1 169 ? 2.692 -1.284 -12.093 1.00 83.38 169 PHE A N 1
ATOM 1298 C CA . PHE A 1 169 ? 1.480 -0.694 -12.633 1.00 83.38 169 PHE A CA 1
ATOM 1299 C C . PHE A 1 169 ? 1.710 -0.352 -14.101 1.00 83.38 169 PHE A C 1
ATOM 1301 O O . PHE A 1 169 ? 2.543 0.490 -14.417 1.00 83.38 169 PHE A O 1
ATOM 1308 N N . THR A 1 170 ? 0.975 -1.016 -14.985 1.00 83.31 170 THR A N 1
ATOM 1309 C CA . THR A 1 170 ? 1.109 -0.906 -16.447 1.00 83.31 170 THR A CA 1
ATOM 1310 C C . THR A 1 170 ? 0.143 0.109 -17.068 1.00 83.31 170 THR A C 1
ATOM 1312 O O . THR A 1 170 ? 0.103 0.237 -18.285 1.00 83.31 170 THR A O 1
ATOM 1315 N N . GLY A 1 171 ? -0.646 0.807 -16.241 1.00 72.62 171 GLY A N 1
ATOM 1316 C CA . GLY A 1 171 ? -1.733 1.682 -16.686 1.00 72.62 171 GLY A CA 1
ATOM 1317 C C . GLY A 1 171 ? -3.059 0.942 -16.893 1.00 72.62 171 GLY A C 1
ATOM 1318 O O . GLY A 1 171 ? -3.072 -0.253 -17.190 1.00 72.62 171 GLY A O 1
ATOM 1319 N N . GLU A 1 172 ? -4.182 1.641 -16.698 1.00 72.00 172 GLU A N 1
ATOM 1320 C CA . GLU A 1 172 ? -5.534 1.164 -17.047 1.00 72.00 172 GLU A CA 1
ATOM 1321 C C . GLU A 1 172 ? -6.063 1.889 -18.297 1.00 72.00 172 GLU A C 1
ATOM 1323 O O . GLU A 1 172 ? -6.858 1.340 -19.068 1.00 72.00 172 GLU A O 1
ATOM 1328 N N . HIS A 1 173 ? -5.595 3.120 -18.522 1.00 73.12 173 HIS A N 1
ATOM 1329 C CA . HIS A 1 173 ? -5.903 3.965 -19.670 1.00 73.12 173 HIS A CA 1
ATOM 1330 C C . HIS A 1 173 ? -4.630 4.536 -20.312 1.00 73.12 173 HIS A C 1
ATOM 1332 O O . HIS A 1 173 ? -3.576 4.604 -19.688 1.00 73.12 173 HIS A O 1
ATOM 1338 N N . LYS A 1 174 ? -4.743 5.026 -21.552 1.00 67.19 174 LYS A N 1
ATOM 1339 C CA . LYS A 1 174 ? -3.637 5.626 -22.330 1.00 67.19 174 LYS A CA 1
ATOM 1340 C C . LYS A 1 174 ? -2.915 6.804 -21.651 1.00 67.19 174 LYS A C 1
ATOM 1342 O O . LYS A 1 174 ? -1.811 7.166 -22.037 1.00 67.19 174 LYS A O 1
ATOM 1347 N N . ASP A 1 175 ? -3.548 7.428 -20.659 1.00 77.50 175 ASP A N 1
ATOM 1348 C CA . ASP A 1 175 ? -2.989 8.558 -19.912 1.00 77.50 175 ASP A CA 1
ATOM 1349 C C . ASP A 1 175 ? -2.312 8.123 -18.593 1.00 77.50 175 ASP A C 1
ATOM 1351 O O . ASP A 1 175 ? -1.687 8.946 -17.914 1.00 77.50 175 ASP A O 1
ATOM 1355 N N . ASP A 1 176 ? -2.393 6.832 -18.248 1.00 80.94 176 ASP A N 1
ATOM 1356 C CA . ASP A 1 176 ? -1.826 6.244 -17.037 1.00 80.94 176 ASP A CA 1
ATOM 1357 C C . ASP A 1 176 ? -0.413 5.715 -17.290 1.00 80.94 176 ASP A C 1
ATOM 1359 O O . ASP A 1 176 ? -0.208 4.561 -17.656 1.00 80.94 176 ASP A O 1
ATOM 1363 N N . TRP A 1 177 ? 0.577 6.569 -17.048 1.00 84.06 177 TRP A N 1
ATOM 1364 C CA . TRP A 1 177 ? 1.992 6.240 -17.218 1.00 84.06 177 TRP A CA 1
ATOM 1365 C C . TRP A 1 177 ? 2.412 5.015 -16.387 1.00 84.06 177 TRP A C 1
ATOM 1367 O O . TRP A 1 177 ? 1.876 4.789 -15.290 1.00 84.06 177 TRP A O 1
ATOM 1377 N N . PRO A 1 178 ? 3.403 4.239 -16.864 1.00 91.31 178 PRO A N 1
ATOM 1378 C CA . PRO A 1 178 ? 3.834 3.044 -16.168 1.00 91.31 178 PRO A CA 1
ATOM 1379 C C . PRO A 1 178 ? 4.508 3.441 -14.863 1.00 91.31 178 PRO A C 1
ATOM 1381 O O . PRO A 1 178 ? 5.304 4.383 -14.812 1.00 91.31 178 PRO A O 1
ATOM 1384 N N . ARG A 1 179 ? 4.215 2.691 -13.802 1.00 90.00 179 ARG A N 1
ATOM 1385 C CA . ARG A 1 179 ? 4.881 2.860 -12.515 1.00 90.00 179 ARG A CA 1
ATOM 1386 C C . ARG A 1 179 ? 5.541 1.573 -12.071 1.00 90.00 179 ARG A C 1
ATOM 1388 O O . ARG A 1 179 ? 4.926 0.507 -12.042 1.00 90.00 179 ARG A O 1
ATOM 1395 N N . LEU A 1 180 ? 6.797 1.711 -11.674 1.00 89.62 180 LEU A N 1
ATOM 1396 C CA . LEU A 1 180 ? 7.571 0.669 -11.020 1.00 89.62 180 LEU A CA 1
ATOM 1397 C C . LEU A 1 180 ? 8.161 1.257 -9.751 1.00 89.62 180 LEU A C 1
ATOM 1399 O O . LEU A 1 180 ? 8.858 2.268 -9.801 1.00 89.62 180 LEU A O 1
ATOM 1403 N N . CYS A 1 181 ? 7.916 0.612 -8.620 1.00 80.25 181 CYS A N 1
ATOM 1404 C CA . CYS A 1 181 ? 8.558 0.947 -7.358 1.00 80.25 181 CYS A CA 1
ATOM 1405 C C . CYS A 1 181 ? 9.308 -0.279 -6.841 1.00 80.25 181 CYS A C 1
ATOM 1407 O O . CYS A 1 181 ? 8.747 -1.371 -6.829 1.00 80.25 181 CYS A O 1
ATOM 1409 N N . VAL A 1 182 ? 10.560 -0.096 -6.422 1.00 84.88 182 VAL A N 1
ATOM 1410 C CA . VAL A 1 182 ? 11.447 -1.155 -5.916 1.00 84.88 182 VAL A CA 1
ATOM 1411 C C . VAL A 1 182 ? 11.989 -0.716 -4.560 1.00 84.88 182 VAL A C 1
ATOM 1413 O O . VAL A 1 182 ? 12.573 0.361 -4.439 1.00 84.88 182 VAL A O 1
ATOM 1416 N N . GLY A 1 183 ? 11.762 -1.509 -3.512 1.00 75.88 183 GLY A N 1
ATOM 1417 C CA . GLY A 1 183 ? 12.220 -1.199 -2.154 1.00 75.88 183 GLY A CA 1
ATOM 1418 C C . GLY A 1 183 ? 11.687 0.137 -1.621 1.00 75.88 183 GLY A C 1
ATOM 1419 O O . GLY A 1 183 ? 12.389 0.838 -0.894 1.00 75.88 183 GLY A O 1
ATOM 1420 N N . GLY A 1 184 ? 10.482 0.540 -2.041 1.00 71.81 184 GLY A N 1
ATOM 1421 C CA . GLY A 1 184 ? 9.888 1.837 -1.694 1.00 71.81 184 GLY A CA 1
ATOM 1422 C C . GLY A 1 184 ? 10.431 3.039 -2.483 1.00 71.81 184 GLY A C 1
ATOM 1423 O O . GLY A 1 184 ? 10.053 4.171 -2.184 1.00 71.81 184 GLY A O 1
ATOM 1424 N N . ARG A 1 185 ? 11.297 2.828 -3.482 1.00 75.69 185 ARG A N 1
ATOM 1425 C CA . ARG A 1 185 ? 11.813 3.880 -4.372 1.00 75.69 185 ARG A CA 1
ATOM 1426 C C . ARG A 1 185 ? 11.110 3.819 -5.722 1.00 75.69 185 ARG A C 1
ATOM 1428 O O . ARG A 1 185 ? 11.093 2.764 -6.349 1.00 75.69 185 ARG A O 1
ATOM 1435 N N . MET A 1 186 ? 10.569 4.948 -6.177 1.00 83.44 186 MET A N 1
ATOM 1436 C CA . MET A 1 186 ? 9.986 5.044 -7.515 1.00 83.44 186 MET A CA 1
ATOM 1437 C C . MET A 1 186 ? 11.095 4.972 -8.569 1.00 83.44 186 MET A C 1
ATOM 1439 O O . MET A 1 186 ? 12.062 5.731 -8.504 1.00 83.44 186 MET A O 1
ATOM 1443 N N . VAL A 1 187 ? 10.958 4.038 -9.504 1.00 94.31 187 VAL A N 1
ATOM 1444 C CA . VAL A 1 187 ? 11.906 3.763 -10.591 1.00 94.31 187 VAL A CA 1
ATOM 1445 C C . VAL A 1 187 ? 11.342 4.241 -11.922 1.00 94.31 187 VAL A C 1
ATOM 1447 O O . VAL A 1 187 ? 12.065 4.874 -12.681 1.00 94.31 187 VAL A O 1
ATOM 1450 N N . PHE A 1 188 ? 10.055 4.008 -12.173 1.00 95.31 188 PHE A N 1
ATOM 1451 C CA . PHE A 1 188 ? 9.350 4.529 -13.342 1.00 95.31 188 PHE A CA 1
ATOM 1452 C C . PHE A 1 188 ? 8.100 5.282 -12.903 1.00 95.31 188 PHE A C 1
ATOM 1454 O O . PHE A 1 188 ? 7.413 4.840 -11.983 1.00 95.31 188 PHE A O 1
ATOM 1461 N N . ASP A 1 189 ? 7.865 6.430 -13.530 1.00 91.62 189 ASP A N 1
ATOM 1462 C CA . ASP A 1 189 ? 6.665 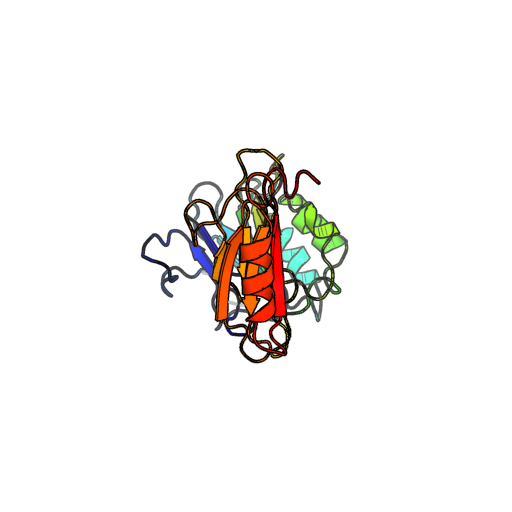7.266 -13.434 1.00 91.62 189 ASP A CA 1
ATOM 1463 C C . ASP A 1 189 ? 6.703 8.280 -14.595 1.00 91.62 189 ASP A C 1
ATOM 1465 O O . ASP A 1 189 ? 7.705 8.390 -15.310 1.00 91.62 189 ASP A O 1
ATOM 1469 N N . LYS A 1 190 ? 5.649 9.077 -14.763 1.00 91.69 190 LYS A N 1
ATOM 1470 C CA . LYS A 1 190 ? 5.586 10.153 -15.753 1.00 91.69 190 LYS A CA 1
ATOM 1471 C C . LYS A 1 190 ? 6.771 11.114 -15.609 1.00 91.69 190 LYS A C 1
ATOM 1473 O O . LYS A 1 190 ? 6.878 11.852 -14.632 1.00 91.69 190 LYS A O 1
ATOM 1478 N N . GLY A 1 191 ? 7.634 11.142 -16.625 1.00 92.06 191 GLY A N 1
ATOM 1479 C CA . GLY A 1 191 ? 8.818 12.007 -16.659 1.00 92.06 191 GLY A CA 1
ATOM 1480 C C . GLY A 1 191 ? 9.987 11.529 -15.790 1.00 92.06 191 GLY A C 1
ATOM 1481 O O . GLY A 1 191 ? 10.938 12.285 -15.595 1.00 92.06 191 GLY A O 1
ATOM 1482 N N . LEU A 1 192 ? 9.944 10.295 -15.279 1.00 92.75 192 LEU A N 1
ATOM 1483 C CA . LEU A 1 192 ? 11.016 9.692 -14.491 1.00 92.75 192 LEU A CA 1
ATOM 1484 C C . LEU A 1 192 ? 11.722 8.592 -15.291 1.00 92.75 192 LEU A C 1
ATOM 1486 O O . LEU A 1 192 ? 11.073 7.701 -15.831 1.00 92.75 192 LEU A O 1
ATOM 1490 N N . ASN A 1 193 ? 13.059 8.649 -15.341 1.00 93.94 193 ASN A N 1
ATOM 1491 C CA . ASN A 1 193 ? 13.928 7.654 -15.990 1.00 93.94 193 ASN A CA 1
ATOM 1492 C C . ASN A 1 193 ? 13.550 7.307 -17.441 1.00 93.94 193 ASN A C 1
ATOM 1494 O O . ASN A 1 193 ? 13.775 6.189 -17.891 1.00 93.94 193 ASN A O 1
ATOM 1498 N N . GLY A 1 194 ? 12.978 8.274 -18.166 1.00 93.00 194 GLY A N 1
ATOM 1499 C CA . GLY A 1 194 ? 12.571 8.085 -19.557 1.00 93.00 194 GLY A CA 1
ATOM 1500 C C . GLY A 1 194 ? 11.410 7.109 -19.739 1.00 93.00 194 GLY A C 1
ATOM 1501 O O . GLY A 1 194 ? 11.238 6.617 -20.844 1.00 93.00 194 GLY A O 1
ATOM 1502 N N . ALA A 1 195 ? 10.630 6.824 -18.687 1.00 93.88 195 ALA A N 1
ATOM 1503 C CA . ALA A 1 195 ? 9.515 5.889 -18.776 1.00 93.88 195 ALA A CA 1
ATOM 1504 C C . ALA A 1 195 ? 8.552 6.284 -19.906 1.00 93.88 195 ALA A C 1
ATOM 1506 O O . ALA A 1 195 ? 8.156 7.448 -19.968 1.00 93.88 195 ALA A O 1
ATOM 1507 N N . GLY A 1 196 ? 8.170 5.340 -20.768 1.00 92.12 196 GLY A N 1
ATOM 1508 C CA . GLY A 1 196 ? 7.406 5.607 -21.991 1.00 92.12 196 GLY A CA 1
ATOM 1509 C C . GLY A 1 196 ? 6.785 4.356 -22.617 1.00 92.12 196 GLY A C 1
ATOM 1510 O O . GLY A 1 196 ? 6.813 3.281 -22.013 1.00 92.12 196 GLY A O 1
ATOM 1511 N N . ARG A 1 197 ? 6.167 4.515 -23.803 1.00 91.38 197 ARG A N 1
ATOM 1512 C CA . ARG A 1 197 ? 5.482 3.426 -24.532 1.00 91.38 197 ARG A CA 1
ATOM 1513 C C . ARG A 1 197 ? 6.453 2.291 -24.839 1.00 91.38 197 ARG A C 1
ATOM 1515 O O . ARG A 1 197 ? 7.608 2.555 -25.152 1.00 91.38 197 ARG A O 1
ATOM 1522 N N . GLY A 1 198 ? 5.985 1.050 -24.791 1.00 92.75 198 GLY A N 1
ATOM 1523 C CA . GLY A 1 198 ? 6.817 -0.127 -25.017 1.00 92.75 198 GLY A CA 1
ATOM 1524 C C . GLY A 1 198 ? 7.265 -0.733 -23.693 1.00 92.75 198 GLY A C 1
ATOM 1525 O O . GLY A 1 198 ? 6.459 -0.871 -22.769 1.00 92.75 198 GLY A O 1
ATOM 1526 N N . LEU A 1 199 ? 8.539 -1.115 -23.588 1.00 95.44 199 LEU A N 1
ATOM 1527 C CA . LEU A 1 199 ? 9.090 -1.816 -22.428 1.00 95.44 199 LEU A CA 1
ATOM 1528 C C . LEU A 1 199 ? 9.966 -0.894 -21.582 1.00 95.44 199 LEU A C 1
ATOM 1530 O O . LEU A 1 199 ? 10.878 -0.246 -22.084 1.00 95.44 199 LEU A O 1
ATOM 1534 N N . ASN A 1 200 ? 9.726 -0.893 -20.274 1.00 96.06 200 ASN A N 1
ATOM 1535 C CA . ASN A 1 200 ? 10.523 -0.169 -19.288 1.00 96.06 200 ASN A CA 1
ATOM 1536 C C . ASN A 1 200 ? 11.138 -1.197 -18.333 1.00 96.06 200 ASN A C 1
ATOM 1538 O O . ASN A 1 200 ? 10.408 -1.946 -17.679 1.00 96.06 200 ASN A O 1
ATOM 1542 N N . LEU A 1 201 ? 12.467 -1.268 -18.274 1.00 97.62 201 LEU A N 1
ATOM 1543 C CA . LEU A 1 201 ? 13.213 -2.333 -17.604 1.00 97.62 201 LEU A CA 1
ATOM 1544 C C . LEU A 1 201 ? 14.114 -1.780 -16.506 1.00 97.62 201 LEU A C 1
ATOM 1546 O O . LEU A 1 201 ? 14.798 -0.778 -16.693 1.00 97.62 201 LEU A O 1
ATOM 1550 N N . ALA A 1 202 ? 14.170 -2.475 -15.376 1.00 97.69 202 ALA A N 1
ATOM 1551 C CA . ALA A 1 202 ? 15.105 -2.209 -14.294 1.00 97.69 202 ALA A CA 1
ATOM 1552 C C . ALA A 1 202 ? 15.887 -3.479 -13.939 1.00 97.69 202 ALA A C 1
ATOM 1554 O O . ALA A 1 202 ? 15.291 -4.535 -13.734 1.00 97.69 202 ALA A O 1
ATOM 1555 N N . SER A 1 203 ? 17.211 -3.357 -13.830 1.00 97.50 203 SER A N 1
ATOM 1556 C CA . SER A 1 203 ? 18.094 -4.386 -13.269 1.00 97.50 203 SER A CA 1
ATOM 1557 C C . SER A 1 203 ? 18.294 -4.123 -11.781 1.00 97.50 203 SER A C 1
ATOM 1559 O O . SER A 1 203 ? 18.482 -2.972 -11.376 1.00 97.50 203 SER A O 1
ATOM 1561 N N . ILE A 1 204 ? 18.202 -5.159 -10.949 1.00 95.94 204 ILE A N 1
ATOM 1562 C CA . ILE A 1 204 ? 18.144 -5.034 -9.490 1.00 95.94 204 ILE A CA 1
ATOM 1563 C C . ILE A 1 204 ? 19.096 -6.046 -8.857 1.00 95.94 204 ILE A C 1
ATOM 1565 O O . ILE A 1 204 ? 18.944 -7.253 -9.033 1.00 95.94 204 ILE A O 1
ATOM 1569 N N . GLU A 1 205 ? 20.033 -5.561 -8.045 1.00 93.56 205 GLU A N 1
ATOM 1570 C CA . GLU A 1 205 ? 20.936 -6.423 -7.287 1.00 93.56 205 GLU A CA 1
ATOM 1571 C C . GLU A 1 205 ? 20.144 -7.163 -6.187 1.00 93.56 205 GLU A C 1
ATOM 1573 O O . GLU A 1 205 ? 19.623 -6.519 -5.265 1.00 93.56 205 GLU A O 1
ATOM 1578 N N . PRO A 1 206 ? 20.072 -8.507 -6.208 1.00 87.56 206 PRO A N 1
ATOM 1579 C CA . PRO A 1 206 ? 19.151 -9.271 -5.363 1.00 87.56 206 PRO A CA 1
ATOM 1580 C C . PRO A 1 206 ? 19.461 -9.168 -3.866 1.00 87.56 206 PRO A C 1
ATOM 1582 O O . PRO A 1 206 ? 18.566 -9.283 -3.039 1.00 87.56 206 PRO A O 1
ATOM 1585 N N . LYS A 1 207 ? 20.730 -8.948 -3.496 1.00 86.25 207 LYS A N 1
ATOM 1586 C CA . LYS A 1 207 ? 21.154 -8.909 -2.085 1.00 86.25 207 LYS A CA 1
ATOM 1587 C C . LYS A 1 207 ? 20.824 -7.596 -1.386 1.00 86.25 207 LYS A C 1
ATOM 1589 O O . LYS A 1 207 ? 20.703 -7.575 -0.168 1.00 86.25 207 LYS A O 1
ATOM 1594 N N . THR A 1 208 ? 20.754 -6.498 -2.133 1.00 86.88 208 THR A N 1
ATOM 1595 C CA . THR A 1 208 ? 20.597 -5.151 -1.564 1.00 86.88 208 THR A CA 1
ATOM 1596 C C . THR A 1 208 ? 19.283 -4.493 -1.972 1.00 86.88 208 THR A C 1
ATOM 1598 O O . THR A 1 208 ? 18.908 -3.475 -1.391 1.00 86.88 208 THR A O 1
ATOM 1601 N N . GLY A 1 209 ? 18.596 -5.027 -2.989 1.00 85.06 209 GLY A N 1
ATOM 1602 C CA . GLY A 1 209 ? 17.442 -4.382 -3.613 1.00 85.06 209 GLY A CA 1
ATOM 1603 C C . GLY A 1 209 ? 17.802 -3.105 -4.376 1.00 85.06 209 GLY A C 1
ATOM 1604 O O . GLY A 1 209 ? 16.918 -2.318 -4.719 1.00 85.06 209 GLY A O 1
ATOM 1605 N N . ARG A 1 210 ? 19.093 -2.853 -4.624 1.00 90.94 210 ARG A N 1
ATOM 1606 C CA . ARG A 1 210 ? 19.559 -1.663 -5.334 1.00 90.94 210 ARG A CA 1
ATOM 1607 C C . ARG A 1 210 ? 19.306 -1.819 -6.829 1.00 90.94 210 ARG A C 1
ATOM 1609 O O . ARG A 1 210 ? 19.817 -2.739 -7.456 1.00 90.94 210 ARG A O 1
ATOM 1616 N N . VAL A 1 211 ? 18.605 -0.849 -7.407 1.00 94.88 211 VAL A N 1
ATOM 1617 C CA . VAL A 1 211 ? 18.476 -0.713 -8.862 1.00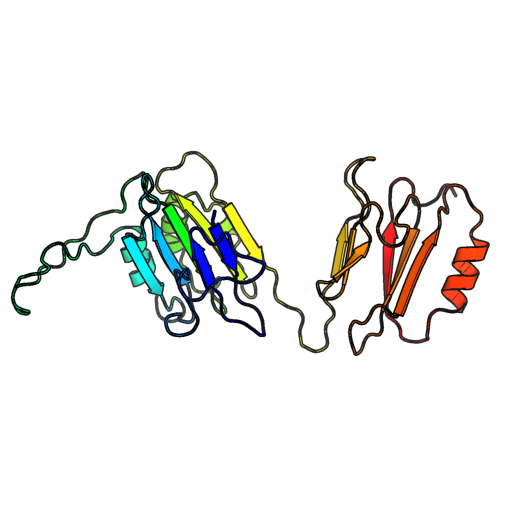 94.88 211 VAL A CA 1
ATOM 1618 C C . VAL A 1 211 ? 19.850 -0.370 -9.449 1.00 94.88 211 VAL A C 1
ATOM 1620 O O . VAL A 1 211 ? 20.446 0.652 -9.094 1.00 94.88 211 VAL A O 1
ATOM 1623 N N . SER A 1 212 ? 20.383 -1.261 -10.281 1.00 94.12 212 SER A N 1
ATOM 1624 C CA . SER A 1 212 ? 21.710 -1.172 -10.892 1.00 94.12 212 SER A CA 1
ATOM 1625 C C . SER A 1 212 ? 21.688 -0.503 -12.262 1.00 94.12 212 SER A C 1
ATOM 1627 O O . SER A 1 212 ? 22.634 0.215 -12.583 1.00 94.12 212 SER A O 1
ATOM 1629 N N . ALA A 1 213 ? 20.599 -0.662 -13.013 1.00 95.94 213 ALA A N 1
ATOM 1630 C CA . ALA A 1 213 ? 20.374 -0.012 -14.298 1.00 95.94 213 ALA A CA 1
ATOM 1631 C C . ALA A 1 213 ? 18.873 0.142 -14.575 1.00 95.94 213 ALA A C 1
ATOM 1633 O O . ALA A 1 213 ? 18.062 -0.630 -14.061 1.00 95.94 213 ALA A O 1
ATOM 1634 N N . VAL A 1 214 ? 18.521 1.122 -15.405 1.00 97.62 214 VAL A N 1
ATOM 1635 C CA . VAL A 1 214 ? 17.172 1.309 -15.955 1.00 97.62 214 VAL A CA 1
ATOM 1636 C C . VAL A 1 214 ? 17.267 1.586 -17.449 1.00 97.62 214 VAL A C 1
ATOM 1638 O O . VAL A 1 214 ? 18.243 2.192 -17.893 1.00 97.62 214 VAL A O 1
ATOM 1641 N N . ALA A 1 215 ? 16.268 1.156 -18.209 1.00 97.06 215 ALA A N 1
ATOM 1642 C CA . ALA A 1 215 ? 16.156 1.432 -19.633 1.00 97.06 215 ALA A CA 1
ATOM 1643 C C . ALA A 1 215 ? 14.692 1.466 -20.083 1.00 97.06 215 ALA A C 1
ATOM 1645 O O . ALA A 1 215 ? 13.816 0.879 -19.447 1.00 97.06 215 ALA A O 1
ATOM 1646 N N . HIS A 1 216 ? 14.448 2.149 -21.194 1.00 96.12 216 HIS A N 1
ATOM 1647 C CA . HIS A 1 216 ? 13.166 2.213 -21.886 1.00 96.12 216 HIS A CA 1
ATOM 1648 C C . HIS A 1 216 ? 13.406 1.920 -23.370 1.00 96.12 216 HIS A C 1
ATOM 1650 O O . HIS A 1 216 ? 14.377 2.417 -23.940 1.00 96.12 216 HIS A O 1
ATOM 1656 N N . PHE A 1 217 ? 12.538 1.102 -23.967 1.00 95.44 217 PHE A N 1
ATOM 1657 C CA . PHE A 1 217 ? 12.580 0.739 -25.382 1.00 95.44 217 PHE A CA 1
ATOM 1658 C C . PHE A 1 217 ? 11.172 0.769 -25.977 1.00 95.44 217 PHE A C 1
ATOM 1660 O O . PHE A 1 217 ? 10.305 -0.021 -25.584 1.00 95.44 217 PHE A O 1
ATOM 1667 N N . ASP A 1 218 ? 10.955 1.640 -26.961 1.00 93.00 218 ASP A N 1
ATOM 1668 C CA . ASP A 1 218 ? 9.705 1.714 -27.719 1.00 93.00 218 ASP A CA 1
ATOM 1669 C C . ASP A 1 218 ? 9.674 0.634 -28.808 1.00 93.00 218 ASP A C 1
ATOM 1671 O O . ASP A 1 218 ? 9.723 0.905 -29.999 1.00 93.00 218 ASP A O 1
ATOM 1675 N N . THR A 1 219 ? 9.588 -0.626 -28.385 1.00 89.62 219 THR A N 1
ATOM 1676 C CA . THR A 1 219 ? 9.530 -1.817 -29.264 1.00 89.62 219 THR A CA 1
ATOM 1677 C C . THR A 1 219 ? 8.264 -1.896 -30.130 1.00 89.62 219 THR A C 1
ATOM 1679 O O . THR A 1 219 ? 8.097 -2.828 -30.912 1.00 89.62 219 THR A O 1
ATOM 1682 N N . TYR A 1 220 ? 7.363 -0.917 -30.016 1.00 86.94 220 TYR A N 1
ATOM 1683 C CA . TYR A 1 220 ? 6.268 -0.718 -30.957 1.00 86.94 220 TYR A CA 1
ATOM 1684 C C . TYR A 1 220 ? 6.693 0.119 -32.177 1.00 86.94 220 TYR A C 1
ATOM 1686 O O . TYR A 1 220 ? 6.119 -0.040 -33.254 1.00 86.94 220 TYR A O 1
ATOM 1694 N N . GLN A 1 221 ? 7.660 1.030 -32.037 1.00 87.88 221 GLN A N 1
ATOM 1695 C CA . GLN A 1 221 ? 8.176 1.850 -33.144 1.00 87.88 221 GLN A CA 1
ATOM 1696 C C . GLN A 1 221 ? 9.562 1.438 -33.627 1.00 87.88 221 GLN A C 1
ATOM 1698 O O . GLN A 1 221 ? 9.844 1.583 -34.817 1.00 87.88 221 GLN A O 1
ATOM 1703 N N . ASP A 1 222 ? 10.394 0.942 -32.722 1.00 89.62 222 ASP A N 1
ATOM 1704 C CA . ASP A 1 222 ? 11.810 0.698 -32.945 1.00 89.62 222 ASP A CA 1
ATOM 1705 C C . ASP A 1 222 ? 12.121 -0.804 -33.026 1.00 89.62 222 ASP A C 1
ATOM 1707 O O . ASP A 1 222 ? 11.419 -1.648 -32.466 1.00 89.62 222 ASP A O 1
ATOM 1711 N N . GLU A 1 223 ? 13.226 -1.130 -33.698 1.00 89.50 223 GLU A N 1
ATOM 1712 C CA . GLU A 1 223 ? 13.783 -2.486 -33.749 1.00 89.50 223 GLU A CA 1
ATOM 1713 C C . GLU A 1 223 ? 14.332 -2.927 -32.377 1.00 89.50 223 GLU A C 1
ATOM 1715 O O . GLU A 1 223 ? 14.828 -2.118 -31.587 1.00 89.50 223 GLU A O 1
ATOM 1720 N N . SER A 1 224 ? 14.324 -4.235 -32.100 1.00 91.31 224 SER A N 1
ATOM 1721 C CA . SER A 1 224 ? 14.714 -4.794 -30.795 1.00 91.31 224 SER A CA 1
ATOM 1722 C C . SER A 1 224 ? 16.218 -4.809 -30.508 1.00 91.31 224 SER A C 1
ATOM 1724 O O . SER A 1 224 ? 16.604 -5.152 -29.393 1.00 91.31 224 SER A O 1
ATOM 1726 N N . THR A 1 225 ? 17.083 -4.400 -31.444 1.00 94.56 225 THR A N 1
ATOM 1727 C CA . THR A 1 225 ? 18.551 -4.495 -31.297 1.00 94.56 225 THR A CA 1
ATOM 1728 C C . THR A 1 225 ? 19.069 -3.838 -30.014 1.00 94.56 225 THR A C 1
ATOM 1730 O O . THR A 1 225 ? 19.849 -4.443 -29.287 1.00 94.56 225 THR A O 1
ATOM 1733 N N . ALA A 1 226 ? 18.601 -2.633 -29.677 1.00 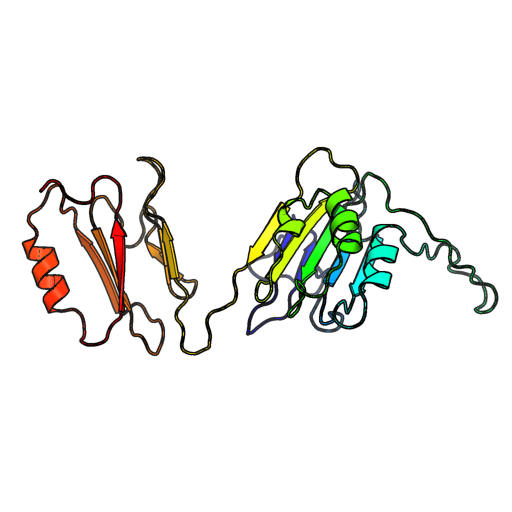93.12 226 ALA A N 1
ATOM 1734 C CA . ALA A 1 226 ? 19.055 -1.939 -28.467 1.00 93.12 226 ALA A CA 1
ATOM 1735 C C . ALA A 1 226 ? 18.583 -2.628 -27.171 1.00 93.12 226 ALA A C 1
ATOM 1737 O O . ALA A 1 226 ? 19.281 -2.596 -26.156 1.00 93.12 226 ALA A O 1
ATOM 1738 N N . LEU A 1 227 ? 17.407 -3.265 -27.206 1.00 94.62 227 LEU A N 1
ATOM 1739 C CA . LEU A 1 227 ? 16.906 -4.076 -26.100 1.00 94.62 227 LEU A CA 1
ATOM 1740 C C . LEU A 1 227 ? 17.749 -5.347 -25.945 1.00 94.62 227 LEU A C 1
ATOM 1742 O O . LEU A 1 227 ? 18.138 -5.678 -24.828 1.00 94.62 227 LEU A O 1
ATOM 1746 N N . GLU A 1 228 ? 18.052 -6.037 -27.044 1.00 95.44 228 GLU A N 1
ATOM 1747 C CA . GLU A 1 228 ? 18.900 -7.235 -27.057 1.00 95.44 228 GLU A CA 1
ATOM 1748 C C . GLU A 1 228 ? 20.291 -6.934 -26.487 1.00 95.44 228 GLU A C 1
ATOM 1750 O O . GLU A 1 228 ? 20.723 -7.596 -25.544 1.00 95.44 228 GLU A O 1
ATOM 1755 N N . GLU A 1 229 ? 20.939 -5.867 -26.958 1.00 96.25 229 GLU A N 1
ATOM 1756 C CA . GLU A 1 229 ? 22.235 -5.417 -26.436 1.00 96.25 229 GLU A CA 1
ATOM 1757 C C . GLU A 1 229 ? 22.169 -5.072 -24.942 1.00 96.25 229 GLU A C 1
ATOM 1759 O O . GLU A 1 229 ? 23.094 -5.372 -24.183 1.00 96.25 229 GLU A O 1
ATOM 1764 N N . TRP A 1 230 ? 21.081 -4.451 -24.478 1.00 95.88 230 TRP A N 1
ATOM 1765 C CA . TRP A 1 230 ? 20.916 -4.162 -23.054 1.00 95.88 230 TRP A CA 1
ATOM 1766 C C . TRP A 1 230 ? 20.788 -5.444 -22.231 1.00 95.88 230 TRP A C 1
ATOM 1768 O O . TRP A 1 230 ? 21.449 -5.568 -21.201 1.00 95.88 230 TRP A O 1
ATOM 1778 N N . LEU A 1 231 ? 19.991 -6.408 -22.704 1.00 93.94 231 LEU A N 1
ATOM 1779 C CA . LEU A 1 231 ? 19.787 -7.706 -22.054 1.00 93.94 231 LEU A CA 1
ATOM 1780 C C . LEU A 1 231 ? 21.086 -8.515 -21.955 1.00 93.94 231 LEU A C 1
ATOM 1782 O O . LEU A 1 231 ? 21.331 -9.132 -20.920 1.00 93.94 231 LEU A O 1
ATOM 1786 N N . GLU A 1 232 ? 21.939 -8.473 -22.980 1.00 95.12 232 GLU A N 1
ATOM 1787 C CA . GLU A 1 232 ? 23.259 -9.121 -22.966 1.00 95.12 232 GLU A CA 1
ATOM 1788 C C . GLU A 1 232 ? 24.216 -8.520 -21.925 1.00 95.12 232 GLU A C 1
ATOM 1790 O O . GLU A 1 232 ? 25.117 -9.206 -21.439 1.00 95.12 232 GLU A O 1
ATOM 1795 N N . ASN A 1 233 ? 24.010 -7.255 -21.548 1.00 94.56 233 ASN A N 1
ATOM 1796 C CA . ASN A 1 233 ? 24.847 -6.533 -20.591 1.00 94.56 233 ASN A CA 1
ATOM 1797 C C . ASN A 1 233 ? 24.286 -6.512 -19.158 1.00 94.56 233 ASN A C 1
ATOM 1799 O O . ASN A 1 233 ? 24.935 -5.970 -18.256 1.00 94.56 233 ASN A O 1
ATOM 1803 N N . VAL A 1 234 ? 23.108 -7.100 -18.914 1.00 93.56 234 VAL A N 1
ATOM 1804 C CA . VAL A 1 234 ? 22.555 -7.230 -17.557 1.00 93.56 234 VAL A CA 1
ATOM 1805 C C . VAL A 1 234 ? 23.477 -8.123 -16.713 1.00 93.56 234 VAL A C 1
ATOM 1807 O O . VAL A 1 234 ? 23.789 -9.244 -17.125 1.00 93.56 234 VAL A O 1
ATOM 1810 N N . PRO A 1 235 ? 23.916 -7.675 -15.518 1.00 93.81 235 PRO A N 1
ATOM 1811 C CA . PRO A 1 235 ? 24.770 -8.485 -14.659 1.00 93.81 235 PRO A CA 1
ATOM 1812 C C . PRO A 1 235 ? 24.148 -9.847 -14.335 1.00 93.81 235 PRO A C 1
ATOM 1814 O O . PRO A 1 235 ? 22.987 -9.950 -13.940 1.00 93.81 235 PRO A O 1
ATOM 1817 N N . LEU A 1 236 ? 24.947 -10.911 -14.452 1.00 91.94 236 LEU A N 1
ATOM 1818 C CA . LEU A 1 236 ? 24.498 -12.258 -14.110 1.00 91.94 236 LEU A CA 1
ATOM 1819 C C . LEU A 1 236 ? 24.039 -12.324 -12.647 1.00 91.94 236 LEU A C 1
ATOM 1821 O O . LEU A 1 236 ? 24.804 -12.035 -11.726 1.00 91.94 236 LEU A O 1
ATOM 1825 N N . GLY A 1 237 ? 22.801 -12.775 -12.450 1.00 89.50 237 GLY A N 1
ATOM 1826 C CA . GLY A 1 237 ? 22.182 -12.914 -11.134 1.00 89.50 237 GLY A CA 1
ATOM 1827 C C . GLY A 1 237 ? 21.375 -11.699 -10.672 1.00 89.50 237 GLY A C 1
ATOM 1828 O O . GLY A 1 237 ? 20.712 -11.812 -9.642 1.00 89.50 237 GLY A O 1
ATOM 1829 N N . ASP A 1 238 ? 21.378 -10.584 -11.409 1.00 94.56 238 ASP A N 1
ATOM 1830 C CA . ASP A 1 238 ? 20.443 -9.488 -11.147 1.00 94.56 238 ASP A CA 1
ATOM 1831 C C . ASP A 1 238 ? 18.995 -9.923 -11.435 1.00 94.56 238 ASP A C 1
ATOM 1833 O O . ASP A 1 238 ? 18.709 -10.724 -12.330 1.00 94.56 238 ASP A O 1
ATOM 1837 N N . VAL A 1 239 ? 18.059 -9.375 -10.660 1.00 92.69 239 VAL A N 1
ATOM 1838 C CA . VAL A 1 239 ? 16.622 -9.502 -10.905 1.00 92.69 239 VAL A CA 1
ATOM 1839 C C . VAL A 1 239 ? 16.210 -8.432 -11.905 1.00 92.69 239 VAL A C 1
ATOM 1841 O O . VAL A 1 239 ? 16.450 -7.246 -11.687 1.00 92.69 239 VAL A O 1
ATOM 1844 N N . MET A 1 240 ? 15.542 -8.844 -12.978 1.00 95.19 240 MET A N 1
ATOM 1845 C CA . MET A 1 240 ? 14.968 -7.929 -13.957 1.00 95.19 240 MET A CA 1
ATOM 1846 C C . MET A 1 240 ? 13.492 -7.671 -13.637 1.00 95.19 240 MET A C 1
ATOM 1848 O O . MET A 1 240 ? 12.701 -8.607 -13.519 1.00 95.19 240 MET A O 1
ATOM 1852 N N . ALA A 1 241 ? 13.114 -6.400 -13.529 1.00 95.19 241 ALA A N 1
ATOM 1853 C CA . ALA A 1 241 ? 11.727 -5.960 -13.442 1.00 95.19 241 ALA A CA 1
ATOM 1854 C C . ALA A 1 241 ? 11.338 -5.241 -14.736 1.00 95.19 241 ALA A C 1
ATOM 1856 O O . ALA A 1 241 ? 12.029 -4.313 -15.151 1.00 95.19 241 ALA A O 1
ATOM 1857 N N . VAL A 1 242 ? 10.228 -5.650 -15.353 1.00 95.62 242 VAL A N 1
ATOM 1858 C CA . VAL A 1 242 ? 9.736 -5.075 -16.612 1.00 95.62 242 VAL A CA 1
ATOM 1859 C C . VAL A 1 242 ? 8.309 -4.579 -16.425 1.00 95.62 242 VAL A C 1
ATOM 1861 O O . VAL A 1 242 ? 7.470 -5.291 -15.873 1.00 95.62 242 VAL A O 1
ATOM 1864 N N . VAL A 1 243 ? 8.031 -3.361 -16.885 1.00 94.06 243 VAL A N 1
ATOM 1865 C CA . VAL A 1 243 ? 6.682 -2.794 -16.951 1.00 94.06 243 VAL A CA 1
ATOM 1866 C C . VAL A 1 243 ? 6.422 -2.267 -18.360 1.00 94.06 243 VAL A C 1
ATOM 1868 O O . VAL A 1 243 ? 7.202 -1.483 -18.904 1.00 94.06 243 VAL A O 1
ATOM 1871 N N . SER A 1 244 ? 5.334 -2.732 -18.968 1.00 92.00 244 SER A N 1
ATOM 1872 C CA . SER A 1 244 ? 4.880 -2.243 -20.266 1.00 92.00 244 SER A CA 1
ATOM 1873 C C . SER A 1 244 ? 3.990 -1.013 -20.114 1.00 92.00 244 SER A C 1
ATOM 1875 O O . SER A 1 244 ? 3.337 -0.844 -19.081 1.00 92.00 244 SER A O 1
ATOM 1877 N N . PHE A 1 245 ? 3.927 -0.190 -21.155 1.00 90.12 245 PHE A N 1
ATOM 1878 C CA . PHE A 1 245 ? 2.988 0.924 -21.249 1.00 90.12 245 PHE A CA 1
ATOM 1879 C C . PHE A 1 245 ? 2.464 1.085 -22.670 1.00 90.12 245 PHE A C 1
ATOM 1881 O O . PHE A 1 245 ? 3.245 0.992 -23.618 1.00 90.12 245 PHE A O 1
ATOM 1888 N N . ASP A 1 246 ? 1.164 1.373 -22.769 1.00 84.56 246 ASP A N 1
ATOM 1889 C CA . ASP A 1 246 ? 0.421 1.467 -24.028 1.00 84.56 246 ASP A CA 1
ATOM 1890 C C . ASP A 1 246 ? 0.602 0.158 -24.827 1.00 84.56 246 ASP A C 1
ATOM 1892 O O . ASP A 1 246 ? 0.411 -0.929 -24.267 1.00 84.56 246 ASP A O 1
ATOM 1896 N N . GLU A 1 247 ? 1.020 0.205 -26.088 1.00 82.00 247 GLU A N 1
ATOM 1897 C CA . GLU A 1 247 ? 1.388 -0.990 -26.843 1.00 82.00 247 GLU A CA 1
ATOM 1898 C C . GLU A 1 247 ? 2.826 -1.443 -26.556 1.00 82.00 247 GLU A C 1
ATOM 1900 O O . GLU A 1 247 ? 3.803 -0.755 -26.851 1.00 82.00 247 GLU A O 1
ATOM 1905 N N . ALA A 1 248 ? 2.957 -2.655 -26.011 1.00 74.19 248 ALA A N 1
ATOM 1906 C CA . ALA A 1 248 ? 4.249 -3.237 -25.658 1.00 74.19 248 ALA A CA 1
ATOM 1907 C C . ALA A 1 248 ? 5.053 -3.762 -26.861 1.00 74.19 248 ALA A C 1
ATOM 1909 O O . ALA A 1 248 ? 6.257 -3.910 -26.732 1.00 74.19 248 ALA A O 1
ATOM 1910 N N . SER A 1 249 ? 4.402 -4.117 -27.973 1.00 75.25 249 SER A N 1
ATOM 1911 C CA . SER A 1 249 ? 5.018 -4.613 -29.215 1.00 75.25 249 SER A CA 1
ATOM 1912 C C . SER A 1 249 ? 3.979 -4.593 -30.342 1.00 75.25 249 SER A C 1
ATOM 1914 O O . SER A 1 249 ? 2.776 -4.639 -30.069 1.00 75.25 249 SER A O 1
ATOM 1916 N N . ASN A 1 250 ? 4.428 -4.524 -31.597 1.00 74.69 250 ASN A N 1
ATOM 1917 C CA . ASN A 1 250 ? 3.582 -4.602 -32.794 1.00 74.69 250 ASN A CA 1
ATOM 1918 C C . ASN A 1 250 ? 3.766 -5.898 -33.617 1.00 74.69 250 ASN A C 1
ATOM 1920 O O . ASN A 1 250 ? 3.147 -6.014 -34.678 1.00 74.69 250 ASN A O 1
ATOM 1924 N N . MET A 1 251 ? 4.609 -6.831 -33.153 1.00 55.28 251 MET A N 1
ATOM 1925 C CA . MET A 1 251 ? 4.931 -8.089 -33.848 1.00 55.28 251 MET A CA 1
ATOM 1926 C C . MET A 1 251 ? 3.986 -9.237 -33.501 1.00 55.28 251 MET A C 1
ATOM 1928 O O . MET A 1 251 ? 3.646 -9.395 -32.305 1.00 55.28 251 MET A O 1
#

Secondary structure (DSSP, 8-state):
-EEEE--BTTB--EEEES--SSSS--GGGEEE-TTT--SEEEEEEE-TTT--EEEEEEE-TTT-SHHHHHHHH-EEE---TTS-GGG---EEEPPPTT-EEEEEEESS-TTT--HHHHHHHHTTT--GGGG--TT-EEEEEEETT-SSPPEEEEE--PPPTT---EEEE--SSTT---EEEETTEEEEBTTBTT--SEEEEEEEETTTTEEEEEEEE-TTTS-THHHHHHHHTSPTTPEEEEEEES-S---

Organism: Heligmosomoides polygyrus (NCBI:txid6339)

pLDDT: mean 77.44, std 14.92, range [36.88, 97.69]

Radius of gyration: 23.88 Å; chains: 1; bounding box: 48×34×80 Å

InterPro domains:
  IPR039220 FAM3 family [PTHR14592] (154-250)
  IPR039477 ILEI/PANDER domain [PF15711] (92-145)
  IPR039477 ILEI/PANDER domain [PF15711] (197-250)